Protein AF-A0A195B7C2-F1 (afdb_monomer_lite)

InterPro domains:
  IPR000241 Ribosomal RNA large subunit methyltransferase K/L-like, methyltransferase domain [PF01170] (145-193)
  IPR029063 S-adenosyl-L-methionine-dependent methyltransferase superfamily [G3DSA:3.40.50.150] (144-257)
  IPR029063 S-adenosyl-L-methionine-dependent methyltransferase superfamily [SSF53335] (119-205)
  IPR059073 tRNA (guanine(10)-N(2))-methyltransferase TRMT11, N-terminal domain [PF25904] (1-135)

Organism: NCBI:txid520822

Radius of gyration: 24.4 Å; chains: 1; bounding box: 61×59×60 Å

Structure (mmCIF, N/CA/C/O backbone):
data_AF-A0A195B7C2-F1
#
_entry.id   AF-A0A195B7C2-F1
#
loop_
_atom_site.group_PDB
_atom_site.id
_atom_site.type_symbol
_atom_site.label_atom_id
_atom_site.label_alt_id
_atom_site.label_comp_id
_atom_site.label_asym_id
_atom_site.label_entity_id
_atom_site.label_seq_id
_atom_site.pdbx_PDB_ins_code
_atom_site.Cartn_x
_atom_site.Cartn_y
_atom_site.Cartn_z
_atom_site.occupancy
_atom_site.B_iso_or_equiv
_atom_site.auth_seq_id
_atom_site.auth_comp_id
_atom_site.auth_asym_id
_atom_site.auth_atom_id
_atom_site.pdbx_PDB_model_num
ATOM 1 N N . GLN A 1 1 ? -2.644 16.739 3.367 1.00 75.31 1 GLN A N 1
ATOM 2 C CA . GLN A 1 1 ? -2.846 15.836 4.524 1.00 75.31 1 GLN A CA 1
ATOM 3 C C . GLN A 1 1 ? -2.683 14.394 4.037 1.00 75.31 1 GLN A C 1
ATOM 5 O O . GLN A 1 1 ? -2.873 14.177 2.844 1.00 75.31 1 GLN A O 1
ATOM 10 N N . PRO A 1 2 ? -2.254 13.433 4.876 1.00 87.75 2 PRO A N 1
ATOM 11 C CA . PRO A 1 2 ? -1.901 12.082 4.420 1.00 87.75 2 PRO A CA 1
ATOM 12 C C . PRO A 1 2 ? -3.107 11.146 4.217 1.00 87.75 2 PRO A C 1
ATOM 14 O O . PRO A 1 2 ? -2.926 10.044 3.706 1.00 87.75 2 PRO A O 1
ATOM 17 N N . TYR A 1 3 ? -4.313 11.581 4.590 1.00 91.75 3 TYR A N 1
ATOM 18 C CA . TYR A 1 3 ? -5.553 10.809 4.499 1.00 91.75 3 TYR A CA 1
ATOM 19 C C . TYR A 1 3 ? -6.541 11.482 3.550 1.00 91.75 3 TYR A C 1
ATOM 21 O O . TYR A 1 3 ? -6.558 12.707 3.438 1.00 91.75 3 TYR A O 1
ATOM 29 N N . TRP A 1 4 ? -7.350 10.662 2.884 1.00 93.38 4 TRP A N 1
ATOM 30 C CA . TRP A 1 4 ? -8.409 11.083 1.975 1.00 93.38 4 TRP A CA 1
ATOM 31 C C . TRP A 1 4 ? -9.648 10.261 2.304 1.00 93.38 4 TRP A C 1
ATOM 33 O O . TRP A 1 4 ? -9.575 9.032 2.312 1.00 93.38 4 TRP A O 1
ATOM 43 N N . ILE A 1 5 ? -10.755 10.938 2.598 1.00 94.06 5 ILE A N 1
ATOM 44 C CA . ILE A 1 5 ? -12.053 10.299 2.813 1.00 94.06 5 ILE A CA 1
ATOM 45 C C . ILE A 1 5 ? -12.793 10.342 1.487 1.00 94.06 5 ILE A C 1
ATOM 47 O O . ILE A 1 5 ? -12.843 11.385 0.835 1.00 94.06 5 ILE A O 1
ATOM 51 N N . VAL A 1 6 ? -13.315 9.193 1.077 1.00 93.75 6 VAL A N 1
ATOM 52 C CA . VAL A 1 6 ? -14.044 9.030 -0.175 1.00 93.75 6 VAL A CA 1
ATOM 53 C C . VAL A 1 6 ? -15.277 8.182 0.085 1.00 93.75 6 VAL A C 1
ATOM 55 O O . VAL A 1 6 ? -15.202 7.201 0.824 1.00 93.75 6 VAL A O 1
ATOM 58 N N . ASP A 1 7 ? -16.382 8.544 -0.553 1.00 93.56 7 ASP A N 1
ATOM 59 C CA . ASP A 1 7 ? -17.597 7.740 -0.565 1.00 93.56 7 ASP A CA 1
ATOM 60 C C . ASP A 1 7 ? -17.598 6.878 -1.827 1.00 93.56 7 ASP A C 1
ATOM 62 O O . ASP A 1 7 ? -17.541 7.383 -2.951 1.00 93.56 7 ASP A O 1
ATOM 66 N N . LEU A 1 8 ? -17.624 5.560 -1.640 1.00 91.12 8 LEU A N 1
ATOM 67 C CA . LEU A 1 8 ? -17.647 4.578 -2.719 1.00 91.12 8 LEU A CA 1
ATOM 68 C C . LEU A 1 8 ? -18.819 3.625 -2.502 1.00 91.12 8 LEU A C 1
ATOM 70 O O . LEU A 1 8 ? -19.140 3.267 -1.373 1.00 91.12 8 LEU A O 1
ATOM 74 N N . SER A 1 9 ? -19.454 3.215 -3.597 1.00 89.56 9 SER A N 1
ATOM 75 C CA . SER A 1 9 ? -20.643 2.361 -3.566 1.00 89.56 9 SER A CA 1
ATOM 76 C C . SER A 1 9 ? -20.342 0.875 -3.349 1.00 89.56 9 SER A C 1
ATOM 78 O O . SER A 1 9 ? -21.254 0.133 -2.998 1.00 89.56 9 SER A O 1
ATOM 80 N N . ASP A 1 10 ? -19.101 0.433 -3.584 1.00 90.19 10 ASP A N 1
ATOM 81 C CA . ASP A 1 10 ? -18.704 -0.978 -3.525 1.00 90.19 10 ASP A CA 1
ATOM 82 C C . ASP A 1 10 ? -17.241 -1.146 -3.066 1.00 90.19 10 ASP A C 1
ATOM 84 O O . ASP A 1 10 ? -16.335 -0.444 -3.529 1.00 90.19 10 ASP A O 1
ATOM 88 N N . GLU A 1 11 ? -17.005 -2.134 -2.201 1.00 91.56 11 GLU A N 1
ATOM 89 C CA . GLU A 1 11 ? -15.683 -2.574 -1.747 1.00 91.56 11 GLU A CA 1
ATOM 90 C C . GLU A 1 11 ? -14.820 -3.083 -2.919 1.00 91.56 11 GLU A C 1
ATOM 92 O O . GLU A 1 11 ? -13.607 -2.857 -2.950 1.00 91.56 11 GLU A O 1
ATOM 97 N N . ASN A 1 12 ? -15.421 -3.683 -3.956 1.00 93.75 12 ASN A N 1
ATOM 98 C CA . ASN A 1 12 ? -14.666 -4.150 -5.127 1.00 93.75 12 ASN A CA 1
ATOM 99 C C . ASN A 1 12 ? -13.946 -3.011 -5.864 1.00 93.75 12 ASN A C 1
ATOM 101 O O . ASN A 1 12 ? -12.840 -3.208 -6.375 1.00 93.75 12 ASN A O 1
ATOM 105 N N . LEU A 1 13 ? -14.533 -1.809 -5.904 1.00 94.38 13 LEU A N 1
ATOM 106 C CA . LEU A 1 13 ? -13.890 -0.637 -6.506 1.00 94.38 13 LEU A CA 1
ATOM 107 C C . LEU A 1 13 ? -12.627 -0.244 -5.734 1.00 94.38 13 LEU A C 1
ATOM 109 O O . LEU A 1 13 ? -11.621 0.123 -6.344 1.00 94.38 13 LEU A O 1
ATOM 113 N N . ILE A 1 14 ? -12.644 -0.388 -4.406 1.00 94.00 14 ILE A N 1
ATOM 114 C CA . ILE A 1 14 ? -11.475 -0.144 -3.554 1.00 94.00 14 ILE A CA 1
ATOM 115 C C . ILE A 1 14 ? -10.352 -1.105 -3.934 1.00 94.00 14 ILE A C 1
ATOM 117 O O . ILE A 1 14 ? -9.224 -0.664 -4.157 1.00 94.00 14 ILE A O 1
ATOM 121 N N . HIS A 1 15 ? -10.649 -2.399 -4.082 1.00 93.81 15 HIS A N 1
ATOM 122 C CA . HIS A 1 15 ? -9.657 -3.382 -4.521 1.00 93.81 15 HIS A CA 1
ATOM 123 C C . HIS A 1 15 ? -9.102 -3.069 -5.915 1.00 93.81 15 HIS A C 1
ATOM 125 O O . HIS A 1 15 ? -7.891 -3.163 -6.126 1.00 93.81 15 HIS A O 1
ATOM 131 N N . GLN A 1 16 ? -9.948 -2.638 -6.854 1.00 92.56 16 GLN A N 1
ATOM 132 C CA . GLN A 1 16 ? -9.508 -2.242 -8.194 1.00 92.56 16 GLN A CA 1
ATOM 133 C C . GLN A 1 16 ? -8.562 -1.035 -8.150 1.00 92.56 16 GLN A C 1
ATOM 135 O O . GLN A 1 16 ? -7.490 -1.078 -8.757 1.00 92.56 16 GLN A O 1
ATOM 140 N N . ILE A 1 17 ? -8.897 0.009 -7.388 1.00 92.88 17 ILE A N 1
ATOM 141 C CA . ILE A 1 17 ? -8.039 1.191 -7.210 1.00 92.88 17 ILE A CA 1
ATOM 142 C C . ILE A 1 17 ? -6.723 0.796 -6.529 1.00 92.88 17 ILE A C 1
ATOM 144 O O . ILE A 1 17 ? -5.635 1.099 -7.031 1.00 92.88 17 ILE A O 1
ATOM 148 N N . ALA A 1 18 ? -6.805 0.079 -5.407 1.00 93.69 18 ALA A N 1
ATOM 149 C CA . ALA A 1 18 ? -5.653 -0.326 -4.611 1.00 93.69 18 ALA A CA 1
ATOM 150 C C . ALA A 1 18 ? -4.696 -1.243 -5.388 1.00 93.69 18 ALA A C 1
ATOM 152 O O . ALA A 1 18 ? -3.482 -1.125 -5.228 1.00 93.69 18 ALA A O 1
ATOM 153 N N . SER A 1 19 ? -5.212 -2.069 -6.310 1.00 91.62 19 SER A N 1
ATOM 154 C CA . SER A 1 19 ? -4.408 -2.933 -7.190 1.00 91.62 19 SER A CA 1
ATOM 155 C C . SER A 1 19 ? -3.451 -2.171 -8.113 1.00 91.62 19 SER A C 1
ATOM 157 O O . S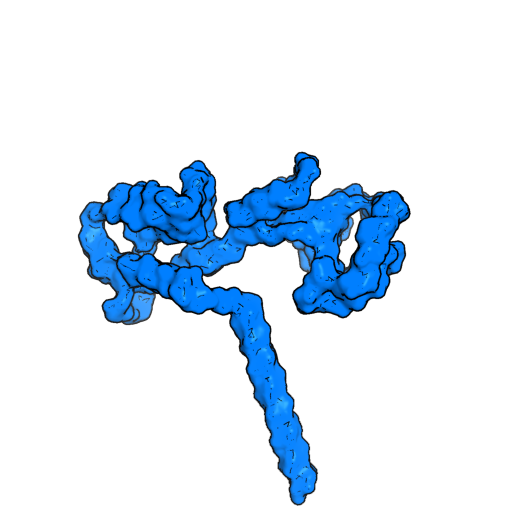ER A 1 19 ? -2.505 -2.758 -8.637 1.00 91.62 19 SER A O 1
ATOM 159 N N . ARG A 1 20 ? -3.664 -0.862 -8.304 1.00 91.75 20 ARG A N 1
ATOM 160 C CA . ARG A 1 20 ? -2.813 -0.002 -9.139 1.00 91.75 20 ARG A CA 1
ATOM 161 C C . ARG A 1 20 ? -2.194 1.170 -8.394 1.00 91.75 20 ARG A C 1
ATOM 163 O O . ARG A 1 20 ? -1.210 1.730 -8.871 1.00 91.75 20 ARG A O 1
ATOM 170 N N . ALA A 1 21 ? -2.729 1.566 -7.246 1.00 93.56 21 ALA A N 1
ATOM 171 C CA . ALA A 1 21 ? -2.291 2.766 -6.548 1.00 93.56 21 ALA A CA 1
ATOM 172 C C . ALA A 1 21 ? -0.918 2.576 -5.873 1.00 93.56 21 ALA A C 1
ATOM 174 O O . ALA A 1 21 ? -0.795 1.976 -4.810 1.00 93.56 21 ALA A O 1
ATOM 175 N N . VAL A 1 22 ? 0.133 3.125 -6.488 1.00 93.31 22 VAL A N 1
ATOM 176 C CA . VAL A 1 22 ? 1.536 2.976 -6.042 1.00 93.31 22 VAL A CA 1
ATOM 177 C C . VAL A 1 22 ? 1.873 3.879 -4.848 1.00 93.31 22 VAL A C 1
ATOM 179 O O . VAL A 1 22 ? 2.712 3.537 -4.016 1.00 93.31 22 VAL A O 1
ATOM 182 N N . SER A 1 23 ? 1.231 5.044 -4.746 1.00 91.75 23 SER A N 1
ATOM 183 C CA . SER A 1 23 ? 1.423 5.990 -3.638 1.00 91.75 23 SER A CA 1
ATOM 184 C C . SER A 1 23 ? 0.574 5.657 -2.408 1.00 91.75 23 SER A C 1
ATOM 186 O O . SER A 1 23 ? 0.932 6.062 -1.299 1.00 91.75 23 SER A O 1
ATOM 188 N N . LEU A 1 24 ? -0.512 4.904 -2.599 1.00 93.50 24 LEU A N 1
ATOM 189 C CA . LEU A 1 24 ? -1.432 4.479 -1.551 1.00 93.50 24 LEU A CA 1
ATOM 190 C C . LEU A 1 24 ? -0.745 3.490 -0.602 1.00 93.50 24 LEU A C 1
ATOM 192 O O . LEU A 1 24 ? -0.051 2.571 -1.037 1.00 93.50 24 LEU A O 1
ATOM 196 N N . ARG A 1 25 ? -0.942 3.679 0.706 1.00 92.31 25 ARG A N 1
ATOM 197 C CA . ARG A 1 25 ? -0.454 2.738 1.723 1.00 92.31 25 ARG A CA 1
ATOM 198 C C . ARG A 1 25 ? -1.469 1.616 1.939 1.00 92.31 25 ARG A C 1
ATOM 200 O O . ARG A 1 25 ? -1.121 0.457 1.762 1.00 92.31 25 ARG A O 1
ATOM 207 N N . PHE A 1 26 ? -2.701 1.978 2.281 1.00 94.69 26 PHE A N 1
ATOM 208 C CA . PHE A 1 26 ? -3.825 1.066 2.473 1.00 94.69 26 PHE A CA 1
ATOM 209 C C . PHE A 1 26 ? -5.151 1.835 2.434 1.00 94.69 26 PHE A C 1
ATOM 211 O O . PHE A 1 26 ? -5.155 3.064 2.529 1.00 94.69 26 PHE A O 1
ATOM 218 N N . CYS A 1 27 ? -6.255 1.101 2.340 1.00 95.88 27 CYS A N 1
ATOM 219 C CA . CYS A 1 27 ? -7.625 1.592 2.442 1.00 95.88 27 CYS A CA 1
ATOM 220 C C . CYS A 1 27 ? -8.310 1.009 3.678 1.00 95.88 27 CYS A C 1
ATOM 222 O O . CYS A 1 27 ? -8.150 -0.178 3.980 1.00 95.88 27 CYS A O 1
ATOM 224 N N . LEU A 1 28 ? -9.099 1.843 4.354 1.00 95.81 28 LEU A N 1
ATOM 225 C CA . LEU A 1 28 ? -9.970 1.432 5.447 1.00 95.81 28 LEU A CA 1
ATOM 226 C C . LEU A 1 28 ? -11.428 1.681 5.066 1.00 95.81 28 LEU A C 1
ATOM 228 O O . LEU A 1 28 ? -11.744 2.724 4.498 1.00 95.81 28 LEU A O 1
ATOM 232 N N . GLU A 1 29 ? -12.303 0.765 5.452 1.00 95.00 29 GLU A N 1
ATOM 233 C CA . GLU A 1 29 ? -13.713 1.061 5.653 1.00 95.00 29 GLU A CA 1
ATOM 234 C C . GLU A 1 29 ? -13.821 1.870 6.947 1.00 95.00 29 GLU A C 1
ATOM 236 O O . GLU A 1 29 ? -13.506 1.375 8.034 1.00 95.00 29 GLU A O 1
ATOM 241 N N . LEU A 1 30 ? -14.192 3.141 6.819 1.00 95.56 30 LEU A N 1
ATOM 242 C CA . LEU A 1 30 ? -14.229 4.079 7.933 1.00 95.56 30 LEU A CA 1
ATOM 243 C C . LEU A 1 30 ? -15.461 3.817 8.807 1.00 95.56 30 LEU A C 1
ATOM 245 O O . LEU A 1 30 ? -16.591 3.941 8.346 1.00 95.56 30 LEU A O 1
ATOM 249 N N . TRP A 1 31 ? -15.244 3.481 10.077 1.00 95.19 31 TRP A N 1
ATOM 250 C CA . TRP A 1 31 ? -16.323 3.264 11.050 1.00 95.19 31 TRP A CA 1
ATOM 251 C C . TRP A 1 31 ? -16.557 4.491 11.929 1.00 95.19 31 TRP A C 1
ATOM 253 O O . TRP A 1 31 ? -17.677 4.741 12.370 1.00 95.19 31 TRP A O 1
ATOM 263 N N . GLY A 1 32 ? -15.499 5.261 12.187 1.00 95.94 32 GLY A N 1
ATOM 264 C CA . GLY A 1 32 ? -15.576 6.479 12.980 1.00 95.94 32 GLY A CA 1
ATOM 265 C C . GLY A 1 32 ? -14.414 7.425 12.709 1.00 95.94 32 GLY A C 1
ATOM 266 O O . GLY A 1 32 ? -13.280 6.998 12.476 1.00 95.94 32 GLY A O 1
ATOM 267 N N . GLN A 1 33 ? -14.714 8.719 12.778 1.00 96.75 33 GLN A N 1
ATOM 268 C CA . GLN A 1 33 ? -13.757 9.817 12.738 1.00 96.75 33 GLN A CA 1
ATOM 269 C C . GLN A 1 33 ? -14.181 10.862 13.768 1.00 96.75 33 GLN A C 1
ATOM 271 O O . GLN A 1 33 ? -15.367 11.177 13.873 1.00 96.75 33 GLN A O 1
ATOM 276 N N . ALA A 1 34 ? -13.226 11.426 14.503 1.00 97.56 34 ALA A N 1
ATOM 277 C CA . ALA A 1 34 ? -13.498 12.550 15.391 1.00 97.56 34 ALA A CA 1
ATOM 278 C C . ALA A 1 34 ? -12.255 13.411 15.633 1.00 97.56 34 ALA A C 1
ATOM 280 O O . ALA A 1 34 ? -11.129 12.988 15.374 1.00 97.56 34 ALA A O 1
ATOM 281 N N . LYS A 1 35 ? -12.461 14.616 16.178 1.00 96.25 35 LYS A N 1
ATOM 282 C CA . LYS A 1 35 ? -11.373 15.499 16.638 1.00 96.25 35 LYS A CA 1
ATOM 283 C C . LYS A 1 35 ? -11.011 15.273 18.102 1.00 96.25 35 LYS A C 1
ATOM 285 O O . LYS A 1 35 ? -9.913 15.621 18.517 1.00 96.25 35 LYS A O 1
ATOM 290 N N . LYS A 1 36 ? -11.919 14.683 18.883 1.00 96.56 36 LYS A N 1
ATOM 291 C CA . LYS A 1 36 ? -11.682 14.289 20.274 1.00 96.56 36 LYS A CA 1
ATOM 292 C C . LYS A 1 36 ? -11.795 12.782 20.429 1.00 96.56 36 LYS A C 1
ATOM 294 O O . LYS A 1 36 ? -12.632 12.147 19.788 1.00 96.56 36 LYS A O 1
ATOM 299 N N . ASN A 1 37 ? -10.994 12.222 21.331 1.00 95.38 37 ASN A N 1
ATOM 300 C CA . ASN A 1 37 ? -10.996 10.787 21.589 1.00 95.38 37 ASN A CA 1
ATOM 301 C C . ASN A 1 37 ? -12.380 10.295 22.057 1.00 95.38 37 ASN A C 1
ATOM 303 O O . ASN A 1 37 ? -12.926 9.357 21.484 1.00 95.38 37 ASN A O 1
ATOM 307 N N . GLU A 1 38 ? -13.005 10.982 23.014 1.00 96.19 38 GLU A N 1
ATOM 308 C CA . GLU A 1 38 ? -14.331 10.613 23.535 1.00 96.19 38 GLU A CA 1
ATOM 309 C C . GLU A 1 38 ? -15.414 10.568 22.445 1.00 96.19 38 GLU A C 1
ATOM 311 O O . GLU A 1 38 ? -16.232 9.648 22.406 1.00 96.19 38 GLU A O 1
ATOM 316 N N . GLU A 1 39 ? -15.392 11.529 21.519 1.00 97.38 39 GLU A N 1
ATOM 317 C CA . GLU A 1 39 ? -16.312 11.587 20.379 1.00 97.38 39 GLU A CA 1
ATOM 318 C C . GLU A 1 39 ? -16.121 10.385 19.442 1.00 97.38 39 GLU A C 1
ATOM 320 O O . GLU A 1 39 ? -17.106 9.782 19.005 1.00 97.38 39 GLU A O 1
ATOM 325 N N . LEU A 1 40 ? -14.870 9.966 19.195 1.00 97.62 40 LEU A N 1
ATOM 326 C CA . LEU A 1 40 ? -14.596 8.747 18.430 1.00 97.62 40 LEU A CA 1
ATOM 327 C C . LEU A 1 40 ? -15.203 7.531 19.138 1.00 97.62 40 LEU A C 1
ATOM 329 O O . LEU A 1 40 ? -15.931 6.757 18.524 1.00 97.62 40 LEU A O 1
ATOM 333 N N . HIS A 1 41 ? -14.951 7.372 20.436 1.00 97.06 41 HIS A N 1
ATOM 334 C CA . HIS A 1 41 ? -15.481 6.243 21.198 1.00 97.06 41 HIS A CA 1
ATOM 335 C C . HIS A 1 41 ? -17.019 6.202 21.194 1.00 97.06 41 HIS A C 1
ATOM 337 O O . HIS A 1 41 ? -17.612 5.133 21.046 1.00 97.06 41 HIS A O 1
ATOM 343 N N . ASN A 1 42 ? -17.679 7.355 21.305 1.00 96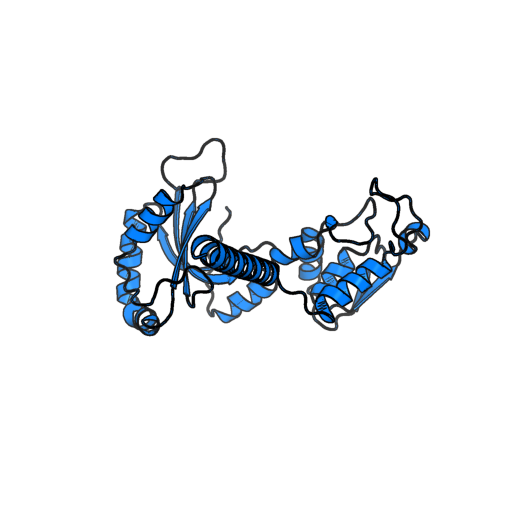.44 42 ASN A N 1
ATOM 344 C CA . ASN A 1 42 ? -19.139 7.445 21.250 1.00 96.44 42 ASN A CA 1
ATOM 345 C C . ASN A 1 42 ? -19.691 7.098 19.859 1.00 96.44 42 ASN A C 1
ATOM 347 O O . ASN A 1 42 ? -20.648 6.329 19.759 1.00 96.44 42 ASN A O 1
ATOM 351 N N . SER A 1 43 ? -19.064 7.598 18.788 1.00 96.25 43 SER A N 1
ATOM 352 C CA . SER A 1 43 ? -19.457 7.252 17.413 1.00 96.25 43 SER A CA 1
ATOM 353 C C . SER A 1 43 ? -19.285 5.760 17.117 1.00 96.25 43 SER A C 1
ATOM 355 O O . SER A 1 43 ? -20.176 5.151 16.529 1.00 96.25 43 SER A O 1
ATOM 357 N N . LEU A 1 44 ? -18.210 5.135 17.606 1.00 95.19 44 LEU A N 1
ATOM 358 C CA . LEU A 1 44 ? -17.977 3.699 17.444 1.00 95.19 44 LEU A CA 1
ATOM 359 C C . LEU A 1 44 ? -18.981 2.838 18.213 1.00 95.19 44 LEU A C 1
ATOM 361 O O . LEU A 1 44 ? -19.414 1.815 17.689 1.00 95.19 44 LEU A O 1
ATOM 365 N N . LYS A 1 45 ? -19.398 3.250 19.417 1.00 94.19 45 LYS A N 1
ATOM 366 C CA . LYS A 1 45 ? -20.491 2.583 20.149 1.00 94.19 45 LYS A CA 1
ATOM 367 C C . LYS A 1 45 ? -21.810 2.653 19.377 1.00 94.19 45 LYS A C 1
ATOM 369 O O . LYS A 1 45 ? -22.526 1.663 19.286 1.00 94.19 45 LYS A O 1
ATOM 374 N N . ALA A 1 46 ? -22.132 3.808 18.796 1.00 93.56 46 ALA A N 1
ATOM 375 C CA . ALA A 1 46 ? -23.333 3.948 17.974 1.00 93.56 46 ALA A CA 1
ATOM 376 C C . ALA A 1 46 ? -23.246 3.091 16.696 1.00 93.56 46 ALA A C 1
ATOM 378 O O . ALA A 1 46 ? -24.209 2.412 16.332 1.00 93.56 46 ALA A O 1
ATOM 379 N N . TYR A 1 47 ? -22.078 3.073 16.046 1.00 92.56 47 TYR A N 1
ATOM 380 C CA . TYR A 1 47 ? -21.817 2.248 14.869 1.00 92.56 47 TYR A CA 1
ATOM 381 C C . TYR A 1 47 ? -21.936 0.751 15.180 1.00 92.56 47 TYR A C 1
ATOM 383 O O . TYR A 1 47 ? -22.550 0.022 14.400 1.00 92.56 47 TYR A O 1
ATOM 391 N N . SER A 1 48 ? -21.394 0.286 16.311 1.00 88.75 48 SER A N 1
ATOM 392 C CA . SER A 1 48 ? -21.424 -1.132 16.680 1.00 88.75 48 SER A CA 1
ATOM 393 C C . SER A 1 48 ? -22.836 -1.635 16.972 1.00 88.75 48 SER A C 1
ATOM 395 O O . SER A 1 48 ? -23.164 -2.752 16.584 1.00 88.75 48 SER A O 1
ATOM 397 N N . ILE A 1 49 ? -23.692 -0.805 17.578 1.00 89.12 49 ILE A N 1
ATOM 398 C CA . ILE A 1 49 ? -25.112 -1.122 17.792 1.00 89.12 49 ILE A CA 1
ATOM 399 C C . ILE A 1 49 ? -25.847 -1.215 16.451 1.00 89.12 49 ILE A C 1
ATOM 401 O O . ILE A 1 49 ? -26.595 -2.161 16.219 1.00 89.12 49 ILE A O 1
ATOM 405 N N . LYS A 1 50 ? -25.620 -0.252 15.549 1.00 90.88 50 LYS A N 1
ATOM 406 C CA . LYS A 1 50 ? -26.285 -0.211 14.238 1.00 90.88 50 LYS A CA 1
ATOM 407 C C . LYS A 1 50 ? -25.874 -1.372 13.324 1.00 90.88 50 LYS A C 1
ATOM 409 O O . LYS A 1 50 ? -26.696 -1.844 12.548 1.00 90.88 50 LYS A O 1
ATOM 414 N N . ASN A 1 51 ? -24.622 -1.821 13.408 1.00 86.50 51 ASN A N 1
ATOM 415 C CA . ASN A 1 51 ? -24.040 -2.841 12.526 1.00 86.50 51 ASN A CA 1
ATOM 416 C C . ASN A 1 51 ? -23.750 -4.158 13.263 1.00 86.50 51 ASN A C 1
ATOM 418 O O . ASN A 1 51 ? -22.836 -4.899 12.891 1.00 86.50 51 ASN A O 1
ATOM 422 N N . LEU A 1 52 ? -24.511 -4.439 14.325 1.00 80.88 52 LEU A N 1
ATOM 423 C CA . LEU A 1 52 ? -24.266 -5.569 15.215 1.00 80.88 52 LEU A CA 1
ATOM 424 C C . LEU A 1 52 ? -24.278 -6.906 14.466 1.00 80.88 52 LEU A C 1
ATOM 426 O O . LEU A 1 52 ? -23.435 -7.751 14.735 1.00 80.88 52 LEU A O 1
ATOM 430 N N . GLU A 1 53 ? -25.194 -7.088 13.513 1.00 73.19 53 GLU A N 1
ATOM 431 C CA . GLU A 1 53 ? -25.304 -8.322 12.727 1.00 73.19 53 GLU A CA 1
ATOM 432 C C . GLU A 1 53 ? -24.040 -8.580 11.901 1.00 73.19 53 GLU A C 1
ATOM 434 O O . GLU A 1 53 ? -23.455 -9.655 12.002 1.00 73.19 53 GLU A O 1
ATOM 439 N N . THR A 1 54 ? -23.556 -7.579 11.163 1.00 75.81 54 THR A N 1
ATOM 440 C CA . THR A 1 54 ? -22.328 -7.676 10.359 1.00 75.81 54 THR A CA 1
ATOM 441 C C . THR A 1 54 ? -21.109 -7.982 11.226 1.00 75.81 54 THR A C 1
ATOM 443 O O . THR A 1 54 ? -20.315 -8.858 10.890 1.00 75.81 54 THR A O 1
ATOM 446 N N . LEU A 1 55 ? -20.989 -7.317 12.379 1.00 75.31 55 LEU A N 1
ATOM 447 C CA . LEU A 1 55 ? -19.914 -7.568 13.345 1.00 75.31 55 LEU A CA 1
ATOM 448 C C . LEU A 1 55 ? -20.055 -8.943 14.026 1.00 75.31 55 LEU A C 1
ATOM 450 O O . LEU A 1 55 ? -19.056 -9.576 14.363 1.00 75.31 55 LEU A O 1
ATOM 454 N N . ALA A 1 56 ? -21.282 -9.442 14.195 1.00 63.75 56 ALA A N 1
ATOM 455 C CA . ALA A 1 56 ? -21.568 -10.744 14.788 1.00 63.75 56 ALA A CA 1
ATOM 456 C C . ALA A 1 56 ? -21.288 -11.922 13.837 1.00 63.75 56 ALA A C 1
ATOM 458 O O . ALA A 1 56 ? -20.965 -13.014 14.310 1.00 63.75 56 ALA A O 1
ATOM 459 N N . VAL A 1 57 ? -21.343 -11.733 12.511 1.00 57.91 57 VAL A N 1
ATOM 460 C CA . VAL A 1 57 ? -20.895 -12.757 11.539 1.00 57.91 57 VAL A CA 1
ATOM 461 C C . VAL A 1 57 ? -19.411 -13.099 11.744 1.00 57.91 57 VAL A C 1
ATOM 463 O O . VAL A 1 57 ? -18.969 -14.223 11.491 1.00 57.91 57 VAL A O 1
ATOM 466 N N . ASP A 1 58 ? -18.645 -12.162 12.297 1.00 66.75 58 ASP A N 1
ATOM 467 C CA . ASP A 1 58 ? -17.206 -12.279 12.493 1.00 66.75 58 ASP A CA 1
ATOM 468 C C . ASP A 1 58 ? -16.799 -12.945 13.824 1.00 66.75 58 ASP A C 1
ATOM 470 O O . ASP A 1 58 ? -15.609 -13.082 14.100 1.00 66.75 58 ASP A O 1
ATOM 474 N N . LYS A 1 59 ? -17.747 -13.467 14.620 1.00 71.06 59 LYS A N 1
ATOM 475 C CA . LYS A 1 59 ? -17.481 -14.091 15.940 1.00 71.06 59 LYS A CA 1
ATOM 476 C C . LYS A 1 59 ? -16.455 -15.231 15.929 1.00 71.06 59 LYS A C 1
ATOM 478 O O . LYS A 1 59 ? -15.801 -15.474 16.935 1.00 71.06 59 LYS A O 1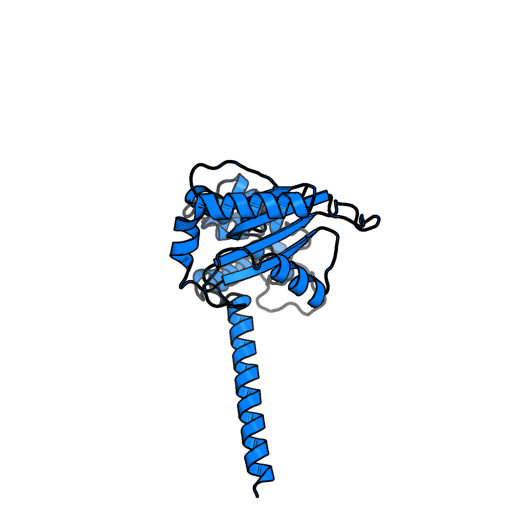
ATOM 483 N N . LYS A 1 60 ? -16.300 -15.949 14.810 1.00 80.81 60 LYS A N 1
ATOM 484 C CA . LYS A 1 60 ? -15.292 -17.023 14.662 1.00 80.81 60 LYS A CA 1
ATOM 485 C C . LYS A 1 60 ? -13.996 -16.562 13.994 1.00 80.81 60 LYS A C 1
ATOM 487 O O . LYS A 1 60 ? -13.024 -17.317 13.986 1.00 80.81 60 LYS A O 1
ATOM 492 N N . LYS A 1 61 ? -13.979 -15.368 13.401 1.00 89.56 61 LYS A N 1
ATOM 493 C CA . LYS A 1 61 ? -12.835 -14.863 12.643 1.00 89.56 61 LYS A CA 1
ATOM 494 C C . LYS A 1 61 ? -11.786 -14.310 13.586 1.00 89.56 61 LYS A C 1
ATOM 496 O O . LYS A 1 61 ? -12.080 -13.585 14.530 1.00 89.56 61 LYS A O 1
ATOM 501 N N . SER A 1 62 ? -10.536 -14.648 13.317 1.00 92.94 62 SER A N 1
ATOM 502 C CA . SER A 1 62 ? -9.424 -14.097 14.066 1.00 92.94 62 SER A CA 1
ATOM 503 C C . SER A 1 62 ? -9.211 -12.626 13.725 1.00 92.94 62 SER A C 1
ATOM 505 O O . SER A 1 62 ? -9.307 -12.236 12.559 1.00 92.94 62 SER A O 1
ATOM 507 N N . PHE A 1 63 ? -8.882 -11.803 14.718 1.00 93.19 63 PHE A N 1
ATOM 508 C CA . PHE A 1 63 ? -8.689 -10.373 14.492 1.00 93.19 63 PHE A CA 1
ATOM 509 C C . PHE A 1 63 ? -7.426 -9.818 15.145 1.00 93.19 63 PHE A C 1
ATOM 511 O O . PHE A 1 63 ? -6.816 -10.425 16.029 1.00 93.19 63 PHE A O 1
ATOM 518 N N . LYS A 1 64 ? -7.023 -8.630 14.696 1.00 94.38 64 LYS A N 1
ATOM 519 C CA . LYS A 1 64 ? -6.085 -7.762 15.414 1.00 94.38 64 LYS A CA 1
ATOM 520 C C . LYS A 1 64 ? -6.505 -6.306 15.263 1.00 94.38 64 LYS A C 1
ATOM 522 O O . LYS A 1 64 ? -7.085 -5.936 14.244 1.00 94.38 64 LYS A O 1
ATOM 527 N N . ILE A 1 65 ? -6.113 -5.483 16.227 1.00 95.50 65 ILE A N 1
ATOM 528 C CA . ILE A 1 65 ? -6.192 -4.025 16.129 1.00 95.50 65 ILE A CA 1
ATOM 529 C C . ILE A 1 65 ? -4.770 -3.493 15.956 1.00 95.50 65 ILE A C 1
ATOM 531 O O . ILE A 1 65 ? -3.866 -3.838 16.718 1.00 95.50 65 ILE A O 1
ATOM 535 N N . VAL A 1 66 ? -4.555 -2.689 14.919 1.00 95.62 66 VAL A N 1
ATOM 536 C CA . VAL A 1 66 ? -3.286 -2.011 14.652 1.00 95.62 66 VAL A CA 1
ATOM 537 C C . VAL A 1 66 ? -3.423 -0.553 15.061 1.00 95.62 66 VAL A C 1
ATOM 539 O O . VAL A 1 66 ? -4.375 0.110 14.670 1.00 95.62 66 VAL A O 1
ATOM 542 N N . VAL A 1 67 ? -2.453 -0.061 15.831 1.00 96.50 67 VAL A N 1
ATOM 543 C CA . VAL A 1 67 ? -2.346 1.356 16.190 1.00 96.50 67 VAL A CA 1
ATOM 544 C C . VAL A 1 67 ? -1.302 2.008 15.295 1.00 96.50 67 VAL A C 1
ATOM 546 O O . VAL A 1 67 ? -0.107 1.693 15.384 1.00 96.50 67 VAL A O 1
ATOM 549 N N . GLU A 1 68 ? -1.768 2.909 14.442 1.00 94.69 68 GLU A N 1
ATOM 550 C CA . GLU A 1 68 ? -0.972 3.729 13.541 1.00 94.69 68 GLU A CA 1
ATOM 551 C C . GLU A 1 68 ? -0.952 5.181 14.016 1.00 94.69 68 GLU A C 1
ATOM 553 O O . GLU A 1 68 ? -1.907 5.706 14.586 1.00 94.69 68 GLU A O 1
ATOM 558 N N . THR A 1 69 ? 0.164 5.846 13.759 1.00 93.06 69 THR A N 1
ATOM 559 C CA . THR A 1 69 ? 0.359 7.248 14.107 1.00 93.06 69 THR A CA 1
ATOM 560 C C . THR A 1 69 ? 1.015 7.980 12.964 1.00 93.06 69 THR A C 1
ATOM 562 O O . THR A 1 69 ? 1.836 7.426 12.230 1.00 93.06 69 THR A O 1
ATOM 565 N N . PHE A 1 70 ? 0.697 9.262 12.851 1.00 91.06 70 PHE A N 1
ATOM 566 C CA . PHE A 1 70 ? 1.401 10.165 11.958 1.00 91.06 70 PHE A CA 1
ATOM 567 C C . PHE A 1 70 ? 2.034 11.290 12.769 1.00 91.06 70 PHE A C 1
ATOM 569 O O . PHE A 1 70 ? 1.363 11.892 13.602 1.00 91.06 70 PHE A O 1
ATOM 576 N N . CYS A 1 71 ? 3.322 11.549 12.532 1.00 89.38 71 CYS A N 1
ATOM 577 C CA . CYS A 1 71 ? 4.145 12.532 13.251 1.00 89.38 71 CYS A CA 1
ATOM 578 C C . CYS A 1 71 ? 4.388 12.275 14.750 1.00 89.38 71 CYS A C 1
ATOM 580 O O . CYS A 1 71 ? 5.000 13.115 15.393 1.00 89.38 71 CYS A O 1
ATOM 582 N N . LYS A 1 72 ? 4.018 11.113 15.304 1.00 89.19 72 LYS A N 1
ATOM 583 C CA . LYS A 1 72 ? 4.364 10.714 16.683 1.00 89.19 72 LYS A CA 1
ATOM 584 C C . LYS A 1 72 ? 4.757 9.241 16.740 1.00 89.19 72 LYS A C 1
ATOM 586 O O . LYS A 1 72 ? 4.282 8.443 15.931 1.00 89.19 72 LYS A O 1
ATOM 591 N N . HIS A 1 73 ? 5.604 8.866 17.694 1.00 88.88 73 HIS A N 1
ATOM 592 C CA . HIS A 1 73 ? 5.938 7.470 17.974 1.00 88.88 73 HIS A CA 1
ATOM 593 C C . HIS A 1 73 ? 5.320 7.032 19.299 1.00 88.88 73 HIS A C 1
ATOM 595 O O . HIS A 1 73 ? 5.423 7.748 20.288 1.00 88.88 73 HIS A O 1
ATOM 601 N N . PHE A 1 74 ? 4.727 5.837 19.312 1.00 92.44 74 PHE A N 1
ATOM 602 C CA . PHE A 1 74 ? 4.246 5.190 20.531 1.00 92.44 74 PHE A CA 1
ATOM 603 C C . PHE A 1 74 ? 5.091 3.982 20.894 1.00 92.44 74 PHE A C 1
ATOM 605 O O . PHE A 1 74 ? 5.423 3.152 20.038 1.00 92.44 74 PHE A O 1
ATOM 612 N N . SER A 1 75 ? 5.362 3.863 22.188 1.00 94.38 75 SER A N 1
ATOM 613 C CA . SER A 1 75 ? 5.860 2.650 22.814 1.00 94.38 75 SER A CA 1
ATOM 614 C C . SER A 1 75 ? 4.858 1.504 22.661 1.00 94.38 75 SER A C 1
ATOM 616 O O . SER A 1 75 ? 3.662 1.689 22.417 1.00 94.38 75 SER A O 1
ATOM 618 N N . GLN A 1 76 ? 5.342 0.276 22.833 1.00 92.69 76 GLN A N 1
ATOM 619 C CA . GLN A 1 76 ? 4.484 -0.902 22.751 1.00 92.69 76 GLN A CA 1
ATOM 620 C C . GLN A 1 76 ? 3.387 -0.894 23.828 1.00 92.69 76 GLN A C 1
ATOM 622 O O . GLN A 1 76 ? 2.267 -1.313 23.542 1.00 92.69 76 GLN A O 1
ATOM 627 N N . ARG A 1 77 ? 3.696 -0.383 25.029 1.00 95.38 77 ARG A N 1
ATOM 628 C CA . ARG A 1 77 ? 2.751 -0.255 26.147 1.00 95.38 77 ARG A CA 1
ATOM 629 C C . ARG A 1 77 ? 1.628 0.728 25.820 1.00 95.38 77 ARG A C 1
ATOM 631 O O . ARG A 1 77 ? 0.468 0.387 25.993 1.00 95.38 77 ARG A O 1
ATOM 638 N N . GLU A 1 78 ? 1.952 1.902 25.279 1.00 94.62 78 GLU A N 1
ATOM 639 C CA . GLU A 1 78 ? 0.936 2.883 24.867 1.00 94.62 78 GLU A CA 1
ATOM 640 C C . GLU A 1 78 ? 0.003 2.324 23.792 1.00 94.62 78 GLU A C 1
ATOM 642 O O . GLU A 1 78 ? -1.207 2.532 23.853 1.00 94.62 78 GLU A O 1
ATOM 647 N N . LYS A 1 79 ? 0.547 1.571 22.827 1.00 95.31 79 LYS A N 1
ATOM 648 C CA . LYS A 1 79 ? -0.273 0.899 21.811 1.00 95.31 79 LYS A CA 1
ATOM 649 C C . LYS A 1 79 ? -1.233 -0.111 22.433 1.00 95.31 79 LYS A C 1
ATOM 651 O O . LYS A 1 79 ? -2.378 -0.165 22.009 1.00 95.31 79 LYS A O 1
ATOM 656 N N . ILE A 1 80 ? -0.787 -0.887 23.422 1.00 94.94 80 ILE A N 1
ATOM 657 C CA . ILE A 1 80 ? -1.643 -1.856 24.124 1.00 94.94 80 ILE A CA 1
ATOM 658 C C . ILE A 1 80 ? -2.762 -1.132 24.875 1.00 94.94 80 ILE A C 1
ATOM 660 O O . ILE A 1 80 ? -3.921 -1.458 24.652 1.00 94.94 80 ILE A O 1
ATOM 664 N N . ASN A 1 81 ? -2.444 -0.088 25.645 1.00 95.62 81 ASN A N 1
ATOM 665 C CA . ASN A 1 81 ? -3.452 0.693 26.372 1.00 95.62 81 ASN A CA 1
ATOM 666 C C . ASN A 1 81 ? -4.524 1.272 25.428 1.00 95.62 81 ASN A C 1
ATOM 668 O O . ASN A 1 81 ? -5.711 1.263 25.742 1.00 95.62 81 ASN A O 1
ATOM 672 N N . LYS A 1 82 ? -4.112 1.754 24.247 1.00 95.44 82 LYS A N 1
ATOM 673 C CA . LYS A 1 82 ? -5.035 2.241 23.211 1.00 95.44 82 LYS A CA 1
ATOM 674 C C . LYS A 1 82 ? -5.880 1.118 22.613 1.00 95.44 82 LYS A C 1
ATOM 676 O O . LYS A 1 82 ? -7.024 1.353 22.280 1.00 95.44 82 LYS A O 1
ATOM 681 N N . ILE A 1 83 ? -5.352 -0.095 22.465 1.00 94.31 83 ILE A N 1
ATOM 682 C CA . ILE A 1 83 ? -6.141 -1.245 21.993 1.00 94.31 83 ILE A CA 1
ATOM 683 C C . ILE A 1 83 ? -7.179 -1.648 23.049 1.00 94.31 83 ILE A C 1
ATOM 685 O O . ILE A 1 83 ? -8.338 -1.877 22.712 1.00 94.31 83 ILE A O 1
ATOM 689 N N . GLU A 1 84 ? -6.781 -1.697 24.321 1.00 94.19 84 GLU A N 1
ATOM 690 C CA . GLU A 1 84 ? -7.650 -2.069 25.444 1.00 94.19 84 GLU A CA 1
ATOM 691 C C . GLU A 1 84 ? -8.811 -1.087 25.648 1.00 94.19 84 GLU A C 1
ATOM 693 O O . GLU A 1 84 ? -9.901 -1.500 26.058 1.00 94.19 84 GLU A O 1
ATOM 698 N N . SER A 1 85 ? -8.632 0.191 25.288 1.00 95.44 85 SER A N 1
ATOM 699 C CA . SER A 1 85 ? -9.716 1.176 25.342 1.00 95.44 85 SER A CA 1
ATOM 700 C C . SER A 1 85 ? -10.880 0.841 24.401 1.00 95.44 85 SER A C 1
ATOM 702 O O . SER A 1 85 ? -11.986 1.318 24.639 1.00 95.44 85 SER A O 1
ATOM 704 N N . PHE A 1 86 ? -10.679 -0.007 23.382 1.00 93.81 86 PHE A N 1
ATOM 705 C CA . PHE A 1 86 ? -11.716 -0.481 22.452 1.00 93.81 86 PHE A CA 1
ATOM 706 C C . PHE A 1 86 ? -12.383 -1.803 22.872 1.00 93.81 86 PHE A C 1
ATOM 708 O O . PHE A 1 86 ? -13.139 -2.378 22.092 1.00 93.81 86 PHE A O 1
ATOM 715 N N . SER A 1 87 ? -12.156 -2.281 24.099 1.00 90.94 87 SER A N 1
ATOM 716 C CA . SER A 1 87 ? -12.732 -3.532 24.636 1.00 90.94 87 SER A CA 1
ATOM 717 C C . SER A 1 87 ? -14.267 -3.605 24.633 1.00 90.94 87 SER A C 1
ATOM 719 O O . SER A 1 87 ? -14.821 -4.695 24.724 1.00 90.94 87 SER A O 1
ATOM 721 N N . TYR A 1 88 ? -14.963 -2.472 24.496 1.00 90.38 88 TYR A N 1
ATOM 722 C CA . TYR A 1 88 ? -16.425 -2.418 24.370 1.00 90.38 88 TYR A CA 1
ATOM 723 C C . TYR A 1 88 ? -16.942 -2.809 22.975 1.00 90.38 88 TYR A C 1
ATOM 725 O O . TYR A 1 88 ? -18.152 -2.948 22.794 1.00 90.38 88 TYR A O 1
ATOM 733 N N . LEU A 1 89 ? -16.069 -2.921 21.966 1.00 90.00 89 LEU A N 1
ATOM 734 C CA . LEU A 1 89 ? -16.477 -3.397 20.648 1.00 90.00 89 LEU A CA 1
ATOM 735 C C . LEU A 1 89 ? -16.860 -4.885 20.742 1.00 90.00 89 LEU A C 1
ATOM 737 O O . LEU A 1 89 ? -16.137 -5.648 21.382 1.00 90.00 89 LEU A O 1
ATOM 741 N N . PRO A 1 90 ? -17.952 -5.325 20.090 1.00 87.50 90 PRO A N 1
ATOM 742 C CA . PRO A 1 90 ? -18.457 -6.697 20.185 1.00 87.50 90 PRO A CA 1
ATOM 743 C C . PRO A 1 90 ? -17.622 -7.687 19.343 1.00 87.50 90 PRO A C 1
ATOM 745 O O . PRO A 1 90 ? -18.135 -8.362 18.455 1.00 87.50 90 PRO A O 1
ATOM 748 N N . LEU A 1 91 ? -16.310 -7.748 19.588 1.00 85.56 91 LEU A N 1
ATOM 749 C CA . LEU A 1 91 ? -15.351 -8.597 18.880 1.00 85.56 91 LEU A CA 1
ATOM 750 C C . LEU A 1 91 ? -15.080 -9.864 19.703 1.00 85.56 91 LEU A C 1
ATOM 752 O O . LEU A 1 91 ? -14.293 -9.843 20.645 1.00 85.56 91 LEU A O 1
ATOM 756 N N . GLU A 1 92 ? -15.726 -10.976 19.350 1.00 83.06 92 GLU A N 1
ATOM 757 C CA . GLU A 1 92 ? -15.638 -12.240 20.112 1.00 83.06 92 GLU A CA 1
ATOM 758 C C . GLU A 1 92 ? -14.601 -13.239 19.562 1.00 83.06 92 GLU A C 1
ATOM 760 O O . GLU A 1 92 ? -14.327 -14.264 20.185 1.00 83.06 92 GLU A O 1
ATOM 765 N N . GLY A 1 93 ? -14.023 -12.963 18.391 1.00 86.19 93 GLY A N 1
ATOM 766 C CA . GLY A 1 93 ? -13.076 -13.864 17.734 1.00 86.19 93 GLY A CA 1
ATOM 767 C C . GLY A 1 93 ? -11.703 -13.958 18.421 1.00 86.19 93 GLY A C 1
ATOM 768 O O . GLY A 1 93 ? -11.341 -13.117 19.243 1.00 86.19 93 GLY A O 1
ATOM 769 N N . PRO A 1 94 ? -10.875 -14.964 18.087 1.00 91.31 94 PRO A N 1
ATOM 770 C CA . PRO A 1 94 ? -9.549 -15.097 18.684 1.00 91.31 94 PRO A CA 1
ATOM 771 C C . PRO A 1 94 ? -8.589 -13.995 18.204 1.00 91.31 94 PRO A C 1
ATOM 773 O O . PRO A 1 94 ? -8.473 -13.719 17.008 1.00 91.31 94 PRO A O 1
ATOM 776 N N . VAL A 1 95 ? -7.817 -13.405 19.120 1.00 91.62 95 VAL A N 1
ATOM 777 C CA . VAL A 1 95 ? -6.795 -12.411 18.755 1.00 91.62 95 VAL A CA 1
ATOM 778 C C . VAL A 1 95 ? -5.597 -13.099 18.100 1.00 91.62 95 VAL A C 1
ATOM 780 O O . VAL A 1 95 ? -4.925 -13.931 18.710 1.00 91.62 95 VAL A O 1
ATOM 783 N N . LYS A 1 96 ? -5.280 -12.722 16.857 1.00 92.88 96 LYS A N 1
ATOM 784 C CA . LYS A 1 96 ? -4.165 -13.290 16.085 1.00 92.88 96 LYS A CA 1
ATOM 785 C C . LYS A 1 96 ? -3.295 -12.191 15.485 1.00 92.88 96 LYS A C 1
ATOM 787 O O . LYS A 1 96 ? -3.646 -11.524 14.520 1.00 92.88 96 LYS A O 1
ATOM 792 N N . LEU A 1 97 ? -2.083 -12.038 16.014 1.00 89.12 97 LEU A N 1
ATOM 793 C CA . LEU A 1 97 ? -1.175 -10.960 15.592 1.00 89.12 97 LEU A CA 1
ATOM 794 C C . LEU A 1 97 ? -0.592 -11.168 14.182 1.00 89.12 97 LEU A C 1
ATOM 796 O O . LEU A 1 97 ? -0.250 -10.205 13.489 1.00 89.12 97 LEU A O 1
ATOM 800 N N . LYS A 1 98 ? -0.471 -12.426 13.744 1.00 90.81 98 LYS A N 1
ATOM 801 C CA . LYS A 1 98 ? 0.083 -12.806 12.437 1.00 90.81 98 LYS A CA 1
ATOM 802 C C . LYS A 1 98 ? -1.010 -13.395 11.553 1.00 90.81 98 LYS A C 1
ATOM 804 O O . LYS A 1 98 ? -1.561 -14.431 11.897 1.00 90.81 98 LYS A O 1
ATOM 809 N N . ASN A 1 99 ? -1.242 -12.793 10.388 1.00 88.69 99 ASN A N 1
ATOM 810 C CA . ASN A 1 99 ? -2.256 -13.230 9.416 1.00 88.69 99 ASN A CA 1
ATOM 811 C C . ASN A 1 99 ? -3.641 -13.474 10.061 1.00 88.69 99 ASN A C 1
ATOM 813 O O . ASN A 1 99 ? -4.106 -14.620 10.046 1.00 88.69 99 ASN A O 1
ATOM 817 N N . PRO A 1 100 ? -4.244 -12.446 10.691 1.00 92.94 100 PRO A N 1
ATOM 818 C CA . PRO A 1 100 ? -5.641 -12.508 11.111 1.00 92.94 100 PRO A CA 1
ATOM 819 C C . PRO A 1 100 ? -6.573 -12.495 9.899 1.00 92.94 100 PRO A C 1
ATOM 821 O O . PRO A 1 100 ? -6.177 -12.044 8.822 1.00 92.94 100 PRO A O 1
ATOM 824 N N . ASP A 1 101 ? -7.811 -12.920 10.112 1.00 91.50 101 ASP A N 1
ATOM 825 C CA . ASP A 1 101 ? -8.879 -12.816 9.116 1.00 91.50 101 ASP A CA 1
ATOM 826 C C . ASP A 1 101 ? -9.368 -11.366 8.990 1.00 91.50 101 ASP A C 1
ATOM 828 O O . ASP A 1 101 ? -9.713 -10.914 7.903 1.00 91.50 101 ASP A O 1
ATOM 832 N N . ILE A 1 102 ? -9.345 -10.617 10.099 1.00 92.00 102 ILE A N 1
ATOM 833 C CA . ILE A 1 102 ? -9.748 -9.210 10.160 1.00 92.00 102 ILE A CA 1
ATOM 834 C C . ILE A 1 102 ? -8.623 -8.369 10.750 1.00 92.00 102 ILE A C 1
ATOM 836 O O . ILE A 1 102 ? -8.057 -8.668 11.802 1.00 92.00 102 ILE A O 1
ATOM 840 N N . THR A 1 103 ? -8.312 -7.262 10.086 1.00 94.94 103 THR A N 1
ATOM 841 C CA . THR A 1 103 ? -7.444 -6.230 10.650 1.00 94.94 103 THR A CA 1
ATOM 842 C C . THR A 1 103 ? -8.259 -4.967 10.848 1.00 94.94 103 THR A C 1
ATOM 844 O O . THR A 1 103 ? -8.768 -4.408 9.886 1.00 94.94 103 THR A O 1
ATOM 847 N N . LEU A 1 104 ? -8.366 -4.513 12.090 1.00 95.69 104 LEU A N 1
ATOM 848 C CA . LEU A 1 104 ? -8.882 -3.189 12.416 1.00 95.69 104 LEU A CA 1
ATOM 849 C C . LEU A 1 104 ? -7.706 -2.233 12.590 1.00 95.69 104 LEU A C 1
ATOM 851 O O . LEU A 1 104 ? -6.609 -2.644 12.981 1.00 95.69 104 LEU A O 1
ATOM 855 N N . CYS A 1 105 ? -7.926 -0.964 12.289 1.00 97.00 105 CYS A N 1
ATOM 856 C CA . CYS A 1 105 ? -6.903 0.062 12.345 1.00 97.00 105 CYS A CA 1
ATOM 857 C C . CYS A 1 105 ? -7.430 1.276 13.097 1.00 97.00 105 CYS A C 1
ATOM 859 O O . CYS A 1 105 ? -8.479 1.818 12.753 1.00 97.00 105 CYS A O 1
ATOM 861 N N . TYR A 1 106 ? -6.671 1.691 14.102 1.00 97.62 106 TYR A N 1
ATOM 862 C CA . TYR A 1 106 ? -6.851 2.930 14.832 1.00 97.62 106 TYR A CA 1
ATOM 863 C C . TYR A 1 106 ? -5.711 3.881 14.472 1.00 97.62 106 TYR A C 1
ATOM 865 O O . TYR A 1 106 ? -4.541 3.496 14.550 1.00 97.62 106 TYR A O 1
ATOM 873 N N . ILE A 1 107 ? -6.046 5.104 14.067 1.00 97.00 107 ILE A N 1
ATOM 874 C CA . ILE A 1 107 ? -5.089 6.096 13.579 1.00 97.00 107 ILE A CA 1
ATOM 875 C C . ILE A 1 107 ? -5.208 7.385 14.382 1.00 97.00 107 ILE A C 1
ATOM 877 O O . ILE A 1 107 ? -6.300 7.934 14.519 1.00 97.00 107 ILE A O 1
ATOM 881 N N . GLU A 1 108 ? -4.063 7.914 14.811 1.00 96.56 108 GLU A N 1
ATOM 882 C CA . GLU A 1 108 ? -3.947 9.258 15.381 1.00 96.56 108 GLU A CA 1
ATOM 883 C C . GLU A 1 108 ? -3.103 10.173 14.485 1.00 96.56 108 GLU A C 1
ATOM 885 O O . GLU A 1 108 ? -1.964 9.854 14.113 1.00 96.56 108 GLU A O 1
ATOM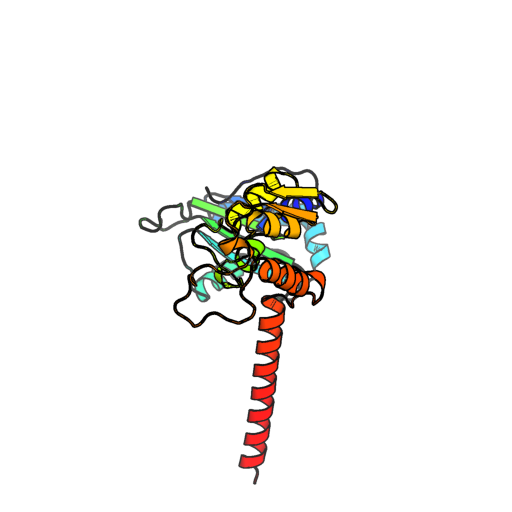 890 N N . TYR A 1 109 ? -3.663 11.331 14.135 1.00 95.75 109 TYR A N 1
ATOM 891 C CA . TYR A 1 109 ? -3.025 12.333 13.288 1.00 95.75 109 TYR A CA 1
ATOM 892 C C . TYR A 1 109 ? -2.569 13.547 14.101 1.00 95.75 109 TYR A C 1
ATOM 894 O O . TYR A 1 109 ? -3.389 14.356 14.521 1.00 95.75 109 TYR A O 1
ATOM 902 N N . TYR A 1 110 ? -1.255 13.719 14.260 1.00 95.00 110 TYR A N 1
ATOM 903 C CA . TYR A 1 110 ? -0.653 14.826 15.019 1.00 95.00 110 TYR A CA 1
ATOM 904 C C . TYR A 1 110 ? -0.182 16.006 14.145 1.00 95.00 110 TYR A C 1
ATOM 906 O O . TYR A 1 110 ? 0.623 16.825 14.575 1.00 95.00 110 TYR A O 1
ATOM 914 N N . GLY A 1 111 ? -0.647 16.106 12.896 1.00 93.12 111 GLY A N 1
ATOM 915 C CA . GLY A 1 111 ? -0.206 17.154 11.968 1.00 93.12 111 GLY A CA 1
ATOM 916 C C . GLY A 1 111 ? 0.981 16.730 11.103 1.00 93.12 111 GLY A C 1
ATOM 917 O O . GLY A 1 111 ? 1.303 15.552 11.016 1.00 93.12 111 GLY A O 1
ATOM 918 N N . LEU A 1 112 ? 1.596 17.688 10.401 1.00 91.12 112 LEU A N 1
ATOM 919 C CA . LEU A 1 112 ? 2.692 17.429 9.450 1.00 91.12 112 LEU A CA 1
ATOM 920 C C . LEU A 1 112 ? 4.068 17.865 9.960 1.00 91.12 112 LEU A C 1
ATOM 922 O O . LEU A 1 112 ? 5.072 17.514 9.346 1.00 91.12 112 LEU A O 1
ATOM 926 N N . ASN A 1 113 ? 4.122 18.662 11.031 1.00 91.19 113 ASN A N 1
ATOM 927 C CA . ASN A 1 113 ? 5.364 19.238 11.527 1.00 91.19 113 ASN A CA 1
ATOM 928 C C . ASN A 1 113 ? 5.968 18.345 12.627 1.00 91.19 113 ASN A C 1
ATOM 930 O O . ASN A 1 113 ? 5.491 18.388 13.760 1.00 91.19 113 ASN A O 1
ATOM 934 N N . PRO A 1 114 ? 7.032 17.571 12.343 1.00 88.50 114 PRO A N 1
ATOM 935 C CA . PRO A 1 114 ? 7.656 16.706 13.342 1.00 88.50 114 PRO A CA 1
ATOM 936 C C . PRO A 1 114 ? 8.374 17.485 14.456 1.00 88.50 114 PRO A C 1
ATOM 938 O O . PRO A 1 114 ? 8.667 16.908 15.495 1.00 88.50 114 PRO A O 1
ATOM 941 N N . ASN A 1 115 ? 8.655 18.778 14.258 1.00 91.56 115 ASN A N 1
ATOM 942 C CA . ASN A 1 115 ? 9.346 19.612 15.245 1.00 91.56 115 ASN A CA 1
ATOM 943 C C . ASN A 1 115 ? 8.385 20.292 16.230 1.00 91.56 115 ASN A C 1
ATOM 945 O O . ASN A 1 115 ? 8.834 20.879 17.207 1.00 91.56 115 ASN A O 1
ATOM 949 N N . ASN A 1 116 ? 7.078 20.251 15.965 1.00 91.19 116 ASN A N 1
ATOM 950 C CA . ASN A 1 116 ? 6.060 20.852 16.819 1.00 91.19 116 ASN A CA 1
ATOM 951 C C . ASN A 1 116 ? 4.845 19.923 16.896 1.00 91.19 116 ASN A C 1
ATOM 953 O O . ASN A 1 116 ? 3.813 20.169 16.271 1.00 91.19 116 ASN A O 1
ATOM 957 N N . ILE A 1 117 ? 5.028 18.807 17.600 1.00 92.00 117 ILE A N 1
ATOM 958 C CA . ILE A 1 117 ? 4.006 17.775 17.765 1.00 92.00 117 ILE A CA 1
ATOM 959 C C . ILE A 1 117 ? 3.080 18.213 18.909 1.00 92.00 117 ILE A C 1
ATOM 961 O O . ILE A 1 117 ? 3.570 18.400 20.024 1.00 92.00 117 ILE A O 1
ATOM 965 N N . PRO A 1 118 ? 1.767 18.371 18.673 1.00 93.31 118 PRO A N 1
ATOM 966 C CA . PRO A 1 118 ? 0.826 18.709 19.732 1.00 93.31 118 PRO A CA 1
ATOM 967 C C . PRO A 1 118 ? 0.693 17.564 20.748 1.00 93.31 118 PRO A C 1
ATOM 969 O O . PRO A 1 118 ? 0.959 16.396 20.447 1.00 93.31 118 PRO A O 1
ATOM 972 N N . GLU A 1 119 ? 0.264 17.899 21.965 1.00 90.81 119 GLU A N 1
ATOM 973 C CA . GLU A 1 119 ? 0.017 16.912 23.024 1.00 90.81 119 GLU A CA 1
ATOM 974 C C . GLU A 1 119 ? -1.089 15.930 22.612 1.00 90.81 119 GLU A C 1
ATOM 976 O O . GLU A 1 119 ? -0.892 14.708 22.650 1.00 90.81 119 GLU A O 1
ATOM 981 N N . GLU A 1 120 ? -2.183 16.487 22.087 1.00 92.75 120 GLU A N 1
ATOM 982 C CA . GLU A 1 120 ? -3.345 15.778 21.561 1.00 92.75 120 GLU A CA 1
ATOM 983 C C . GLU A 1 120 ? -3.327 15.702 20.018 1.00 92.75 120 GLU A C 1
ATOM 985 O O . GLU A 1 120 ? -2.949 16.673 19.352 1.00 92.75 120 GLU A O 1
ATOM 990 N N . PRO A 1 121 ? -3.751 14.573 19.418 1.00 94.50 121 PRO A N 1
ATOM 991 C CA . PRO A 1 121 ? -4.011 14.465 17.986 1.00 94.50 121 PRO A CA 1
ATOM 992 C C . PRO A 1 121 ? -5.009 15.518 17.498 1.00 94.50 121 PRO A C 1
ATOM 994 O O . PRO A 1 121 ? -5.969 15.860 18.182 1.00 94.50 121 PRO A O 1
ATOM 997 N N . HIS A 1 122 ? -4.839 15.967 16.257 1.00 94.88 122 HIS A N 1
ATOM 998 C CA . HIS A 1 122 ? -5.845 16.775 15.573 1.00 94.88 122 HIS A CA 1
ATOM 999 C C . HIS A 1 122 ? -7.074 15.954 15.187 1.00 94.88 122 HIS A C 1
ATOM 1001 O O . HIS A 1 122 ? -8.191 16.466 15.233 1.00 94.88 122 HIS A O 1
ATOM 1007 N N . GLU A 1 123 ? -6.854 14.708 14.761 1.00 96.06 123 GLU A N 1
ATOM 1008 C CA . GLU A 1 123 ? -7.913 13.812 14.311 1.00 96.06 123 GLU A CA 1
ATOM 1009 C C . GLU A 1 123 ? -7.610 12.356 14.652 1.00 96.06 123 GLU A C 1
ATOM 1011 O O . GLU A 1 123 ? -6.455 11.914 14.700 1.00 96.06 123 GLU A O 1
ATOM 1016 N N . TYR A 1 124 ? -8.699 11.624 14.841 1.00 97.19 124 TYR A N 1
ATOM 1017 C CA . TYR A 1 124 ? -8.760 10.224 15.192 1.00 97.19 124 TYR A CA 1
ATOM 1018 C C . TYR A 1 124 ? -9.577 9.482 14.143 1.00 97.19 124 TYR A C 1
ATOM 1020 O O . TYR A 1 124 ? -10.654 9.945 13.767 1.00 97.19 124 TYR A O 1
ATOM 1028 N N . PHE A 1 125 ? -9.103 8.314 13.717 1.00 97.44 125 PHE A N 1
ATOM 1029 C CA . PHE A 1 125 ? -9.821 7.453 12.779 1.00 97.44 125 PHE A CA 1
ATOM 1030 C C . PHE A 1 125 ? -9.843 6.024 13.291 1.00 97.44 125 PHE A C 1
ATOM 1032 O O . PHE A 1 125 ? -8.857 5.540 13.850 1.00 97.44 125 PHE A O 1
ATOM 1039 N N . PHE A 1 126 ? -10.944 5.328 13.044 1.00 97.50 126 PHE A N 1
ATOM 1040 C CA . PHE A 1 126 ? -11.049 3.900 13.289 1.00 97.50 126 PHE A CA 1
ATOM 1041 C C . PHE A 1 126 ? -11.813 3.229 12.153 1.00 97.50 126 PHE A C 1
ATOM 1043 O O . PHE A 1 126 ? -12.830 3.744 11.684 1.00 97.50 126 PHE A O 1
ATOM 1050 N N . GLY A 1 127 ? -11.331 2.072 11.714 1.00 95.81 127 GLY A N 1
ATOM 1051 C CA . GLY A 1 127 ? -11.968 1.342 10.629 1.00 95.81 127 GLY A CA 1
ATOM 1052 C C . GLY A 1 127 ? -11.398 -0.046 10.390 1.00 95.81 127 GLY A C 1
ATOM 1053 O O . GLY A 1 127 ? -10.389 -0.445 10.982 1.00 95.81 127 GLY A O 1
ATOM 1054 N N . LYS A 1 128 ? -12.043 -0.777 9.485 1.00 94.25 128 LYS A N 1
ATOM 1055 C CA . LYS A 1 128 ? -11.614 -2.102 9.031 1.00 94.25 128 LYS A CA 1
ATOM 1056 C C . LYS A 1 128 ? -10.694 -1.976 7.824 1.00 94.25 128 LYS A C 1
ATOM 1058 O O . LYS A 1 128 ? -10.968 -1.231 6.895 1.00 94.25 128 LYS A O 1
ATOM 1063 N N . TRP A 1 129 ? -9.590 -2.711 7.827 1.00 95.50 129 TRP A N 1
ATOM 1064 C CA . TRP A 1 129 ? -8.643 -2.757 6.717 1.00 95.50 129 TRP A CA 1
ATOM 1065 C C . TRP A 1 129 ? -9.225 -3.530 5.540 1.00 95.50 129 TRP A C 1
ATOM 1067 O O . TRP A 1 129 ? -9.600 -4.690 5.698 1.00 95.50 129 TRP A O 1
ATOM 1077 N N . ILE A 1 130 ? -9.253 -2.896 4.370 1.00 94.50 130 ILE A N 1
ATOM 1078 C CA . ILE A 1 130 ? -9.841 -3.467 3.153 1.00 94.50 130 ILE A CA 1
ATOM 1079 C C . ILE A 1 130 ? -8.754 -3.925 2.186 1.00 94.50 130 ILE A C 1
ATOM 1081 O O . ILE A 1 130 ? -8.732 -5.076 1.761 1.00 94.50 130 ILE A O 1
ATOM 1085 N N . ALA A 1 131 ? -7.806 -3.045 1.860 1.00 94.31 131 ALA A N 1
ATOM 1086 C CA . ALA A 1 131 ? -6.793 -3.339 0.853 1.00 94.31 131 ALA A CA 1
ATOM 1087 C C . ALA A 1 131 ? -5.477 -2.608 1.119 1.00 94.31 131 ALA A C 1
ATOM 1089 O O . ALA A 1 131 ? -5.465 -1.488 1.625 1.00 94.31 131 ALA A O 1
ATOM 1090 N N . ASP A 1 132 ? -4.370 -3.224 0.712 1.00 94.06 132 ASP A N 1
ATOM 1091 C CA . ASP A 1 132 ? -3.057 -2.590 0.616 1.00 94.06 132 ASP A CA 1
ATOM 1092 C C . ASP A 1 132 ? -2.867 -1.959 -0.771 1.00 94.06 132 ASP A C 1
ATOM 1094 O O . ASP A 1 132 ? -3.305 -2.505 -1.786 1.00 94.06 132 ASP A O 1
ATOM 1098 N N . GLY A 1 133 ? -2.184 -0.815 -0.824 1.00 93.75 133 GLY A N 1
ATOM 1099 C CA . GLY A 1 133 ? -1.730 -0.252 -2.096 1.00 93.75 133 GLY A CA 1
ATOM 1100 C C . GLY A 1 133 ? -0.498 -0.979 -2.647 1.00 93.75 133 GLY A C 1
ATOM 1101 O O . GLY A 1 133 ? 0.120 -1.817 -1.994 1.00 93.75 133 GLY A O 1
ATOM 1102 N N . GLN A 1 134 ? -0.057 -0.591 -3.841 1.00 93.50 134 GLN A N 1
ATOM 1103 C CA . GLN A 1 134 ? 1.089 -1.197 -4.536 1.00 93.50 134 GLN A CA 1
ATOM 1104 C C . GLN A 1 134 ? 2.445 -0.573 -4.166 1.00 93.50 134 GLN A C 1
ATOM 1106 O O . GLN A 1 134 ? 3.406 -0.617 -4.939 1.00 93.50 134 GLN A O 1
ATOM 1111 N N . ARG A 1 135 ? 2.564 0.032 -2.979 1.00 90.94 135 ARG A N 1
ATOM 1112 C CA . ARG A 1 135 ? 3.784 0.745 -2.561 1.00 90.94 135 ARG A CA 1
ATOM 1113 C C . ARG A 1 135 ? 5.014 -0.163 -2.481 1.00 90.94 135 ARG A C 1
ATOM 1115 O O . ARG A 1 135 ? 6.145 0.289 -2.664 1.00 90.94 135 ARG A O 1
ATOM 1122 N N . GLU A 1 136 ? 4.813 -1.451 -2.230 1.00 90.38 136 GLU A N 1
ATOM 1123 C CA . GLU A 1 136 ? 5.886 -2.447 -2.208 1.00 90.38 136 GLU A CA 1
ATOM 1124 C C . GLU A 1 136 ? 6.605 -2.604 -3.557 1.00 90.38 136 GLU A C 1
ATOM 1126 O O . GLU A 1 136 ? 7.804 -2.904 -3.574 1.00 90.38 136 GLU A O 1
ATOM 1131 N N . LEU A 1 137 ? 5.931 -2.301 -4.675 1.00 91.31 137 LEU A N 1
ATOM 1132 C CA . LEU A 1 137 ? 6.528 -2.348 -6.009 1.00 91.31 137 LEU A CA 1
ATOM 1133 C C . LEU A 1 137 ? 7.707 -1.378 -6.146 1.00 91.31 137 LEU A C 1
ATOM 1135 O O . LEU A 1 137 ? 8.677 -1.692 -6.830 1.00 91.31 137 LEU A O 1
ATOM 1139 N N . ILE A 1 138 ? 7.685 -0.245 -5.438 1.00 92.19 138 ILE A N 1
ATOM 1140 C CA . ILE A 1 138 ? 8.788 0.729 -5.437 1.00 92.19 138 ILE A CA 1
ATOM 1141 C C . ILE A 1 138 ? 10.073 0.079 -4.907 1.00 92.19 138 ILE A C 1
ATOM 1143 O O . ILE A 1 138 ? 11.156 0.252 -5.464 1.00 92.19 138 ILE A O 1
ATOM 1147 N N . GLN A 1 139 ? 9.958 -0.699 -3.826 1.00 89.12 139 GLN A N 1
ATOM 1148 C CA . GLN A 1 139 ? 11.101 -1.402 -3.243 1.00 89.12 139 GLN A CA 1
ATOM 1149 C C . GLN A 1 139 ? 11.534 -2.582 -4.110 1.00 89.12 139 GLN A C 1
ATOM 1151 O O . GLN A 1 139 ? 12.730 -2.854 -4.213 1.00 89.12 139 GLN A O 1
ATOM 1156 N N . LYS A 1 140 ? 10.568 -3.273 -4.722 1.00 88.19 140 LYS A N 1
ATOM 1157 C CA . LYS A 1 140 ? 10.802 -4.393 -5.636 1.00 88.19 140 LYS A CA 1
ATOM 1158 C C . LYS A 1 140 ? 11.604 -3.956 -6.865 1.00 88.19 140 LYS A C 1
ATOM 1160 O O . LYS A 1 140 ? 12.595 -4.589 -7.208 1.00 88.19 140 LYS A O 1
ATOM 1165 N N . LEU A 1 141 ? 11.238 -2.819 -7.454 1.00 90.06 141 LEU A N 1
ATOM 1166 C CA . LEU A 1 141 ? 11.881 -2.243 -8.638 1.00 90.06 141 LEU A CA 1
ATOM 1167 C C . LEU A 1 141 ? 13.079 -1.334 -8.319 1.00 90.06 141 LEU A C 1
ATOM 1169 O O . LEU A 1 141 ? 13.541 -0.591 -9.191 1.00 90.06 141 LEU A O 1
ATOM 1173 N N . SER A 1 142 ? 13.584 -1.369 -7.080 1.00 89.69 142 SER A N 1
ATOM 1174 C CA . SER A 1 142 ? 14.678 -0.505 -6.639 1.00 89.69 142 SER A CA 1
ATOM 1175 C C . SER A 1 142 ? 15.905 -0.632 -7.540 1.00 89.69 142 SER A C 1
ATOM 1177 O O . SER A 1 142 ? 16.360 -1.728 -7.848 1.00 89.69 142 SER A O 1
ATOM 1179 N N . LEU A 1 143 ? 16.531 0.497 -7.879 1.00 86.19 143 LEU A N 1
ATOM 1180 C CA . LEU A 1 143 ? 17.788 0.496 -8.633 1.00 86.19 143 LEU A CA 1
ATOM 1181 C C . LEU A 1 143 ? 18.885 -0.320 -7.930 1.00 86.19 143 LEU A C 1
ATOM 1183 O O . LEU A 1 143 ? 19.710 -0.943 -8.588 1.00 86.19 143 LEU A O 1
ATOM 1187 N N . LYS A 1 144 ? 18.861 -0.394 -6.592 1.00 84.38 144 LYS A N 1
ATOM 1188 C CA . LYS A 1 144 ? 19.855 -1.134 -5.797 1.00 84.38 144 LYS A CA 1
ATOM 1189 C C . LYS A 1 144 ? 19.871 -2.636 -6.088 1.00 84.38 144 LYS A C 1
ATOM 1191 O O . LYS A 1 144 ? 20.906 -3.261 -5.888 1.00 84.38 144 LYS A O 1
ATOM 1196 N N . THR A 1 145 ? 18.754 -3.212 -6.529 1.00 82.00 145 THR A N 1
ATOM 1197 C CA . THR A 1 145 ? 18.642 -4.649 -6.824 1.00 82.00 145 THR A CA 1
ATOM 1198 C C . THR A 1 145 ? 18.907 -4.979 -8.290 1.00 82.00 145 THR A C 1
ATOM 1200 O O . THR A 1 145 ? 18.963 -6.161 -8.625 1.00 82.00 145 THR A O 1
ATOM 1203 N N . ARG A 1 146 ? 19.102 -3.968 -9.149 1.00 82.31 146 ARG A N 1
ATOM 1204 C CA . ARG A 1 146 ? 19.399 -4.166 -10.570 1.00 82.31 146 ARG A CA 1
ATOM 1205 C C . ARG A 1 146 ? 20.815 -4.683 -10.789 1.00 82.31 146 ARG A C 1
ATOM 1207 O O . ARG A 1 146 ? 21.737 -4.372 -10.023 1.00 82.31 146 ARG A O 1
ATOM 1214 N N . LYS A 1 147 ? 20.960 -5.449 -11.867 1.00 83.06 147 LYS A N 1
ATOM 1215 C CA . LYS A 1 147 ? 22.234 -5.972 -12.364 1.00 83.06 147 LYS A CA 1
ATOM 1216 C C . LYS A 1 147 ? 23.045 -4.857 -13.010 1.00 83.06 147 LYS A C 1
ATOM 1218 O O . LYS A 1 147 ? 24.210 -4.692 -12.681 1.00 83.06 147 LYS A O 1
ATOM 1223 N N . PHE A 1 148 ? 22.393 -4.017 -13.809 1.00 83.12 148 PHE A N 1
ATOM 1224 C CA . PHE A 1 148 ? 22.990 -2.833 -14.411 1.00 83.12 148 PHE A CA 1
ATOM 1225 C C . PHE A 1 148 ? 22.322 -1.546 -13.909 1.00 83.12 148 PHE A C 1
ATOM 1227 O O . PHE A 1 148 ? 21.093 -1.425 -13.909 1.00 83.12 148 PHE A O 1
ATOM 1234 N N . ILE A 1 149 ? 23.143 -0.570 -13.509 1.00 80.44 149 ILE A N 1
ATOM 1235 C CA . ILE A 1 149 ? 22.724 0.789 -13.148 1.00 80.44 149 ILE A CA 1
ATOM 1236 C C . ILE A 1 149 ? 23.536 1.765 -13.993 1.00 80.44 149 ILE A C 1
ATOM 1238 O O . ILE A 1 149 ? 24.762 1.691 -14.008 1.00 80.44 149 ILE A O 1
ATOM 1242 N N . GLY A 1 150 ? 22.843 2.690 -14.648 1.00 78.69 150 GLY A N 1
ATOM 1243 C CA . GLY A 1 150 ? 23.441 3.850 -15.302 1.00 78.69 150 GLY A CA 1
ATOM 1244 C C . GLY A 1 150 ? 23.250 5.110 -14.462 1.00 78.69 150 GLY A C 1
ATOM 1245 O O . GLY A 1 150 ? 22.386 5.160 -13.581 1.00 78.69 150 GLY A O 1
ATOM 1246 N N . ASN A 1 151 ? 24.038 6.134 -14.772 1.00 75.06 151 ASN A N 1
ATOM 1247 C CA . ASN A 1 151 ? 24.016 7.455 -14.137 1.00 75.06 151 ASN A CA 1
ATOM 1248 C C . ASN A 1 151 ? 22.634 8.139 -14.173 1.00 75.06 151 ASN A C 1
ATOM 1250 O O . ASN A 1 151 ? 22.258 8.784 -13.198 1.00 75.06 151 ASN A O 1
ATOM 1254 N N . THR A 1 152 ? 21.870 7.975 -15.254 1.00 81.00 152 THR A N 1
ATOM 1255 C CA . THR A 1 152 ? 20.572 8.632 -15.494 1.00 81.00 152 THR A CA 1
ATOM 1256 C C . THR A 1 152 ? 19.410 7.634 -15.467 1.00 81.00 152 THR A C 1
ATOM 1258 O O . THR A 1 152 ? 18.630 7.509 -16.406 1.00 81.00 152 THR A O 1
ATOM 1261 N N . SER A 1 153 ? 19.281 6.879 -14.375 1.00 86.31 153 SER A N 1
ATOM 1262 C CA . SER A 1 153 ? 18.160 5.942 -14.213 1.00 86.31 153 SER A CA 1
ATOM 1263 C C . SER A 1 153 ? 16.943 6.633 -13.593 1.00 86.31 153 SER A C 1
ATOM 1265 O O . SER A 1 153 ? 17.057 7.230 -12.524 1.00 86.31 153 SER A O 1
ATOM 1267 N N . MET A 1 154 ? 15.767 6.492 -14.215 1.00 91.44 154 MET A N 1
ATOM 1268 C CA . MET A 1 154 ? 14.514 7.006 -13.647 1.00 91.44 154 MET A CA 1
ATOM 1269 C C . MET A 1 154 ? 14.202 6.334 -12.302 1.00 91.44 154 MET A C 1
ATOM 1271 O O . MET A 1 154 ? 14.392 5.118 -12.153 1.00 91.44 154 MET A O 1
ATOM 1275 N N . ASP A 1 155 ? 13.686 7.122 -11.355 1.00 92.56 155 ASP A N 1
ATOM 1276 C CA . ASP A 1 155 ? 13.224 6.645 -10.053 1.00 92.56 155 ASP A CA 1
ATOM 1277 C C . ASP A 1 155 ? 12.101 5.588 -10.206 1.00 92.56 155 ASP A C 1
ATOM 1279 O O . ASP A 1 155 ? 11.195 5.759 -11.033 1.00 92.56 155 ASP A O 1
ATOM 1283 N N . PRO A 1 156 ? 12.123 4.485 -9.432 1.00 93.50 156 PRO A N 1
ATOM 1284 C CA . PRO A 1 156 ? 11.115 3.432 -9.534 1.00 93.50 156 PRO A CA 1
ATOM 1285 C C . PRO A 1 156 ? 9.681 3.882 -9.233 1.00 93.50 156 PRO A C 1
ATOM 1287 O O . PRO A 1 156 ? 8.755 3.409 -9.890 1.00 93.50 156 PRO A O 1
ATOM 1290 N N . GLN A 1 157 ? 9.474 4.776 -8.259 1.00 95.19 157 GLN A N 1
ATOM 1291 C CA . GLN A 1 157 ? 8.137 5.268 -7.923 1.00 95.19 157 GLN A CA 1
ATOM 1292 C C . GLN A 1 157 ? 7.580 6.103 -9.071 1.00 95.19 157 GLN A C 1
ATOM 1294 O O . GLN A 1 157 ? 6.441 5.882 -9.483 1.00 95.19 157 GLN A O 1
ATOM 1299 N N . LEU A 1 158 ? 8.386 7.014 -9.619 1.00 95.50 158 LEU A N 1
ATOM 1300 C CA . LEU A 1 158 ? 7.976 7.824 -10.763 1.00 95.50 158 LEU A CA 1
ATOM 1301 C C . LEU A 1 158 ? 7.700 6.956 -11.999 1.00 95.50 158 LEU A C 1
ATOM 1303 O O . LEU A 1 158 ? 6.669 7.123 -12.643 1.00 95.50 158 LEU A O 1
ATOM 1307 N N . SER A 1 159 ? 8.551 5.962 -12.268 1.00 96.19 159 SER A N 1
ATOM 1308 C CA . SER A 1 159 ? 8.367 5.026 -13.389 1.00 96.19 159 SER A CA 1
ATOM 1309 C C . SER A 1 159 ? 7.035 4.266 -13.299 1.00 96.19 159 SER A C 1
ATOM 1311 O O . SER A 1 159 ? 6.314 4.138 -14.286 1.00 96.19 159 SER A O 1
ATOM 1313 N N . LEU A 1 160 ? 6.670 3.790 -12.103 1.00 96.38 160 LEU A N 1
ATOM 1314 C CA . LEU A 1 160 ? 5.393 3.112 -11.857 1.00 96.38 160 LEU A CA 1
ATOM 1315 C C . LEU A 1 160 ? 4.187 4.054 -11.997 1.00 96.38 160 LEU A C 1
ATOM 1317 O O . LEU A 1 160 ? 3.151 3.649 -12.523 1.00 96.38 160 LEU A O 1
ATOM 1321 N N . ILE A 1 161 ? 4.313 5.307 -11.548 1.00 96.19 161 ILE A N 1
ATOM 1322 C CA . ILE A 1 161 ? 3.274 6.330 -11.734 1.00 96.19 161 ILE A CA 1
ATOM 1323 C C . ILE A 1 161 ? 3.069 6.609 -13.226 1.00 96.19 161 ILE A C 1
ATOM 1325 O O . ILE A 1 161 ? 1.926 6.614 -13.677 1.00 96.19 161 ILE A O 1
ATOM 1329 N N . MET A 1 162 ? 4.146 6.758 -14.001 1.00 96.56 162 MET A N 1
ATOM 1330 C CA . MET A 1 162 ? 4.071 6.958 -15.452 1.00 96.56 162 MET A CA 1
ATOM 1331 C C . MET A 1 162 ? 3.408 5.770 -16.156 1.00 96.56 162 MET A C 1
ATOM 1333 O O . MET A 1 162 ? 2.542 5.964 -17.004 1.00 96.56 162 MET A O 1
ATOM 1337 N N . ALA A 1 163 ? 3.731 4.536 -15.760 1.00 96.62 163 ALA A N 1
ATOM 1338 C CA . ALA A 1 163 ? 3.077 3.350 -16.311 1.00 96.62 163 ALA A CA 1
ATOM 1339 C C . ALA A 1 163 ? 1.570 3.293 -15.976 1.00 96.62 163 ALA A C 1
ATOM 1341 O O . ALA A 1 163 ? 0.766 2.820 -16.780 1.00 96.62 163 ALA A O 1
ATOM 1342 N N . ASN A 1 164 ? 1.157 3.817 -14.818 1.00 95.50 164 ASN A N 1
ATOM 1343 C CA . ASN A 1 164 ? -0.259 3.992 -14.496 1.00 95.50 164 ASN A CA 1
ATOM 1344 C C . ASN A 1 164 ? -0.923 5.114 -15.304 1.00 95.50 164 ASN A C 1
ATOM 1346 O O . ASN A 1 164 ? -2.054 4.932 -15.746 1.00 95.50 164 ASN A O 1
ATOM 1350 N N . GLN A 1 165 ? -0.242 6.244 -15.521 1.00 95.88 165 GLN A N 1
ATOM 1351 C CA . GLN A 1 165 ? -0.741 7.349 -16.351 1.00 95.88 165 GLN A CA 1
ATOM 1352 C C . GLN A 1 165 ? -0.918 6.930 -17.813 1.00 95.88 165 GLN A C 1
ATOM 1354 O O . GLN A 1 165 ? -1.918 7.279 -18.428 1.00 95.88 165 GLN A O 1
ATOM 1359 N N . ALA A 1 166 ? -0.003 6.112 -18.334 1.00 96.31 166 ALA A N 1
ATOM 1360 C CA . ALA A 1 166 ? -0.126 5.468 -19.640 1.00 96.31 166 ALA A CA 1
ATOM 1361 C C . ALA A 1 166 ? -1.181 4.342 -19.666 1.00 96.31 166 ALA A C 1
ATOM 1363 O O . ALA A 1 166 ? -1.383 3.711 -20.698 1.00 96.31 166 ALA A O 1
ATOM 1364 N N . GLN A 1 167 ? -1.836 4.070 -18.530 1.00 95.94 167 GLN A N 1
ATOM 1365 C CA . GLN A 1 167 ? -2.873 3.053 -18.362 1.00 95.94 167 GLN A CA 1
ATOM 1366 C C . GLN A 1 167 ? -2.448 1.663 -18.850 1.00 95.94 167 GLN A C 1
ATOM 1368 O O . GLN A 1 167 ? -3.279 0.910 -19.353 1.00 95.94 167 GLN A O 1
ATOM 1373 N N . ILE A 1 168 ? -1.170 1.306 -18.666 1.00 96.44 168 ILE A N 1
ATOM 1374 C CA . ILE A 1 168 ? -0.622 0.042 -19.167 1.00 96.44 168 ILE A CA 1
ATOM 1375 C C . ILE A 1 168 ? -1.395 -1.144 -18.591 1.00 96.44 168 ILE A C 1
ATOM 1377 O O . ILE A 1 168 ? -1.532 -1.292 -17.372 1.00 96.44 168 ILE A O 1
ATOM 1381 N N . ARG A 1 169 ? -1.876 -2.006 -19.481 1.00 93.38 169 ARG A N 1
ATOM 1382 C CA . ARG A 1 169 ? -2.553 -3.271 -19.195 1.00 93.38 169 ARG A CA 1
ATOM 1383 C C . ARG A 1 169 ? -1.785 -4.431 -19.817 1.00 93.38 169 ARG A C 1
ATOM 1385 O O . ARG A 1 169 ? -0.970 -4.251 -20.723 1.00 93.38 169 ARG A O 1
ATOM 1392 N N . ASN A 1 170 ? -2.109 -5.632 -19.349 1.00 93.38 170 ASN A N 1
ATOM 1393 C CA . ASN A 1 170 ? -1.592 -6.863 -19.922 1.00 93.38 170 ASN A CA 1
ATOM 1394 C C . ASN A 1 170 ? -1.837 -6.904 -21.439 1.00 93.38 170 ASN A C 1
ATOM 1396 O O . ASN A 1 170 ? -2.963 -6.675 -21.883 1.00 93.38 170 ASN A O 1
ATOM 1400 N N . GLY A 1 171 ? -0.792 -7.180 -22.219 1.00 92.12 171 GLY A N 1
ATOM 1401 C CA . GLY A 1 171 ? -0.878 -7.221 -23.682 1.00 92.12 171 GLY A CA 1
ATOM 1402 C C . GLY A 1 171 ? -0.609 -5.895 -24.394 1.00 92.12 171 GLY A C 1
ATOM 1403 O O . GLY A 1 171 ? -0.530 -5.883 -25.618 1.00 92.12 171 GLY A O 1
ATOM 1404 N N . ASN A 1 172 ? -0.442 -4.777 -23.681 1.00 96.94 172 ASN A N 1
ATOM 1405 C CA . ASN A 1 172 ? -0.080 -3.516 -24.329 1.00 96.94 172 ASN A CA 1
ATOM 1406 C C . ASN A 1 172 ? 1.354 -3.553 -24.857 1.00 96.94 172 ASN A C 1
ATOM 1408 O O . ASN A 1 172 ? 2.259 -3.999 -24.159 1.00 96.94 172 ASN A O 1
ATOM 1412 N N . LEU A 1 173 ? 1.560 -3.034 -26.066 1.00 97.44 173 LEU A N 1
ATOM 1413 C CA . LEU A 1 173 ? 2.884 -2.769 -26.617 1.00 97.44 173 LEU A CA 1
ATOM 1414 C C . LEU A 1 173 ? 3.366 -1.408 -26.110 1.00 97.44 173 LEU A C 1
ATOM 1416 O O . LEU A 1 173 ? 2.658 -0.412 -26.255 1.00 97.44 173 LEU A O 1
ATOM 1420 N N . VAL A 1 174 ? 4.554 -1.363 -25.515 1.00 97.69 174 VAL A N 1
ATOM 1421 C CA . VAL A 1 174 ? 5.139 -0.137 -24.961 1.00 97.69 174 VAL A CA 1
ATOM 1422 C C . VAL A 1 174 ? 6.496 0.100 -25.593 1.00 97.69 174 VAL A C 1
ATOM 1424 O O . VAL A 1 174 ? 7.391 -0.741 -25.494 1.00 97.69 174 VAL A O 1
ATOM 1427 N N . PHE A 1 175 ? 6.631 1.265 -26.219 1.00 96.94 175 PHE A N 1
ATOM 1428 C CA . PHE A 1 175 ? 7.861 1.716 -26.844 1.00 96.94 175 PHE A CA 1
ATOM 1429 C C . PHE A 1 175 ? 8.460 2.886 -26.070 1.00 96.94 175 PHE A C 1
ATOM 1431 O O . PHE A 1 175 ? 7.767 3.870 -25.817 1.00 96.94 175 PHE A O 1
ATOM 1438 N N . ASP A 1 176 ? 9.744 2.786 -25.734 1.00 95.88 176 ASP A N 1
ATOM 1439 C CA . ASP A 1 176 ? 10.525 3.902 -25.198 1.00 95.88 176 ASP A CA 1
ATOM 1440 C C . ASP A 1 176 ? 11.668 4.251 -26.169 1.00 95.88 176 ASP A C 1
ATOM 1442 O O . ASP A 1 176 ? 12.619 3.469 -26.290 1.00 95.88 176 ASP A O 1
ATOM 1446 N N . PRO A 1 177 ? 11.592 5.387 -26.892 1.00 95.31 177 PRO A N 1
ATOM 1447 C CA . PRO A 1 177 ? 12.620 5.780 -27.853 1.00 95.31 177 PRO A CA 1
ATOM 1448 C C . PRO A 1 177 ? 13.940 6.222 -27.201 1.00 95.31 177 PRO A C 1
ATOM 1450 O O . PRO A 1 177 ? 14.921 6.397 -27.925 1.00 95.31 177 PRO A O 1
ATOM 1453 N N . PHE A 1 178 ? 13.963 6.392 -25.872 1.00 93.00 178 PHE A N 1
ATOM 1454 C CA . PHE A 1 178 ? 15.128 6.779 -25.072 1.00 93.00 178 PHE A CA 1
ATOM 1455 C C . PHE A 1 178 ? 15.219 5.892 -23.824 1.00 93.00 178 PHE A C 1
ATOM 1457 O O . PHE A 1 178 ? 15.175 6.364 -22.686 1.00 93.00 178 PHE A O 1
ATOM 1464 N N . VAL A 1 179 ? 15.303 4.578 -24.048 1.00 92.62 179 VAL A N 1
ATOM 1465 C CA . VAL A 1 179 ? 15.112 3.560 -23.004 1.00 92.62 179 VAL A CA 1
ATOM 1466 C C . VAL A 1 179 ? 16.085 3.688 -21.835 1.00 92.62 179 VAL A C 1
ATOM 1468 O O . VAL A 1 179 ? 15.755 3.286 -20.709 1.00 92.62 179 VAL A O 1
ATOM 1471 N N . GLY A 1 180 ? 17.288 4.218 -22.073 1.00 90.88 180 GLY A N 1
ATOM 1472 C CA . GLY A 1 180 ? 18.333 4.283 -21.069 1.00 90.88 180 GLY A CA 1
ATOM 1473 C C . GLY A 1 180 ? 18.521 2.916 -20.408 1.00 90.88 180 GLY A C 1
ATOM 1474 O O . GLY A 1 180 ? 18.536 1.874 -21.060 1.00 90.88 180 GLY A O 1
ATOM 1475 N N . THR A 1 181 ? 18.551 2.891 -19.075 1.00 89.31 181 THR A N 1
ATOM 1476 C CA . THR A 1 181 ? 18.692 1.660 -18.271 1.00 89.31 181 THR A CA 1
ATOM 1477 C C . THR A 1 181 ? 17.426 0.800 -18.168 1.00 89.31 181 THR A C 1
ATOM 1479 O O . THR A 1 181 ? 17.427 -0.204 -17.446 1.00 89.31 181 THR A O 1
ATOM 1482 N N . GLY A 1 182 ? 16.344 1.185 -18.853 1.00 91.69 182 GLY A N 1
ATOM 1483 C CA . GLY A 1 182 ? 15.090 0.437 -18.937 1.00 91.69 182 GLY A CA 1
ATOM 1484 C C . GLY A 1 182 ? 14.109 0.670 -17.790 1.00 91.69 182 GLY A C 1
ATOM 1485 O O . GLY A 1 182 ? 13.182 -0.118 -17.630 1.00 91.69 182 GLY A O 1
ATOM 1486 N N . SER A 1 183 ? 14.273 1.716 -16.968 1.00 93.50 183 SER A N 1
ATOM 1487 C CA . SER A 1 183 ? 13.394 1.948 -15.804 1.00 93.50 183 SER A CA 1
ATOM 1488 C C . SER A 1 183 ? 11.905 2.030 -16.155 1.00 93.50 183 SER A C 1
ATOM 1490 O O . SER A 1 183 ? 11.095 1.388 -15.483 1.00 93.50 183 SER A O 1
ATOM 1492 N N . LEU A 1 184 ? 11.550 2.791 -17.196 1.00 95.44 184 LEU A N 1
ATOM 1493 C CA . LEU A 1 184 ? 10.157 2.966 -17.618 1.00 95.44 184 LEU A CA 1
ATOM 1494 C C . LEU A 1 184 ? 9.575 1.662 -18.169 1.00 95.44 184 LEU A C 1
ATOM 1496 O O . LEU A 1 184 ? 8.476 1.261 -17.789 1.00 95.44 184 LEU A O 1
ATOM 1500 N N . LEU A 1 185 ? 10.346 0.949 -18.991 1.00 95.50 185 LEU A N 1
ATOM 1501 C CA . LEU A 1 185 ? 9.923 -0.322 -19.574 1.00 95.50 185 LEU A CA 1
ATOM 1502 C C . LEU A 1 185 ? 9.781 -1.440 -18.532 1.00 95.50 185 LEU A C 1
ATOM 1504 O O . LEU A 1 185 ? 8.836 -2.222 -18.595 1.00 95.50 185 LEU A O 1
ATOM 1508 N N . ILE A 1 186 ? 10.651 -1.501 -17.523 1.00 94.31 186 ILE A N 1
ATOM 1509 C CA . ILE A 1 186 ? 10.495 -2.451 -16.409 1.00 94.31 186 ILE A CA 1
ATOM 1510 C C . ILE A 1 186 ? 9.200 -2.155 -15.633 1.00 94.31 186 ILE A C 1
ATOM 1512 O O . ILE A 1 186 ? 8.459 -3.076 -15.291 1.00 94.31 186 ILE A O 1
ATOM 1516 N N . ALA A 1 187 ? 8.884 -0.878 -15.389 1.00 95.25 187 ALA A N 1
ATOM 1517 C CA . ALA A 1 187 ? 7.633 -0.494 -14.734 1.00 95.25 187 ALA A CA 1
ATOM 1518 C C . ALA A 1 187 ? 6.394 -0.813 -15.590 1.00 95.25 187 ALA A C 1
ATOM 1520 O O . ALA A 1 187 ? 5.389 -1.281 -15.059 1.00 95.25 187 ALA A O 1
ATOM 1521 N N . ALA A 1 188 ? 6.464 -0.629 -16.909 1.00 96.12 188 ALA A N 1
ATOM 1522 C CA . ALA A 1 188 ? 5.404 -1.051 -17.822 1.00 96.12 188 ALA A CA 1
ATOM 1523 C C . ALA A 1 188 ? 5.234 -2.583 -17.842 1.00 96.12 188 ALA A C 1
ATOM 1525 O O . ALA A 1 188 ? 4.112 -3.087 -17.765 1.00 96.12 188 ALA A O 1
ATOM 1526 N N . SER A 1 189 ? 6.343 -3.329 -17.847 1.00 94.44 189 SER A N 1
ATOM 1527 C CA . SER A 1 189 ? 6.348 -4.797 -17.778 1.00 94.44 189 SER A CA 1
ATOM 1528 C C . SER A 1 189 ? 5.717 -5.315 -16.482 1.00 94.44 189 SER A C 1
ATOM 1530 O O . SER A 1 189 ? 5.021 -6.327 -16.490 1.00 94.44 189 SER A O 1
ATOM 1532 N N . GLN A 1 190 ? 5.893 -4.599 -15.365 1.00 93.00 190 GLN A N 1
ATOM 1533 C CA . GLN A 1 190 ? 5.255 -4.919 -14.081 1.00 93.00 190 GLN A CA 1
ATOM 1534 C C . GLN A 1 190 ? 3.719 -4.908 -14.151 1.00 93.00 190 GLN A C 1
ATOM 1536 O O . GLN A 1 190 ? 3.082 -5.619 -13.375 1.00 93.00 190 GLN A O 1
ATOM 1541 N N . PHE A 1 191 ? 3.128 -4.169 -15.094 1.00 92.75 191 PHE A N 1
ATOM 1542 C CA . PHE A 1 191 ? 1.686 -4.171 -15.366 1.00 92.75 191 PHE A CA 1
ATOM 1543 C C . PHE A 1 191 ? 1.290 -5.025 -16.588 1.00 92.75 191 PHE A C 1
ATOM 1545 O O . PHE A 1 191 ? 0.159 -4.928 -17.067 1.00 92.75 191 PHE A O 1
ATOM 1552 N N . GLY A 1 192 ? 2.198 -5.877 -17.079 1.00 91.69 192 GLY A N 1
ATOM 1553 C CA . GLY A 1 192 ? 1.963 -6.805 -18.190 1.00 91.69 192 GLY A CA 1
ATOM 1554 C C . GLY A 1 192 ? 2.175 -6.209 -19.586 1.00 91.69 192 GLY A C 1
ATOM 1555 O O . GLY A 1 192 ? 1.738 -6.800 -20.574 1.00 91.69 192 GLY A O 1
ATOM 1556 N N . GLY A 1 193 ? 2.816 -5.042 -19.685 1.00 94.75 193 GLY A N 1
ATOM 1557 C CA . GLY A 1 193 ? 3.205 -4.470 -20.971 1.00 94.75 193 GLY A CA 1
ATOM 1558 C C . GLY A 1 193 ? 4.335 -5.265 -21.635 1.00 94.75 193 GLY A C 1
ATOM 1559 O O . GLY A 1 193 ? 5.305 -5.649 -20.985 1.00 94.75 193 GLY A O 1
ATOM 1560 N N . TYR A 1 194 ? 4.229 -5.474 -22.942 1.00 94.50 194 TYR A N 1
ATOM 1561 C CA . TYR A 1 194 ? 5.296 -5.972 -23.801 1.00 94.50 194 TYR A CA 1
ATOM 1562 C C . TYR A 1 194 ? 6.150 -4.800 -24.256 1.00 94.50 194 TYR A C 1
ATOM 1564 O O . TYR A 1 194 ? 5.684 -3.916 -24.975 1.00 94.50 194 TYR A O 1
ATOM 1572 N N . THR A 1 195 ? 7.401 -4.782 -23.815 1.00 94.94 195 THR A N 1
ATOM 1573 C CA . THR A 1 195 ? 8.235 -3.592 -23.930 1.00 94.94 195 THR A CA 1
ATOM 1574 C C . THR A 1 195 ? 9.372 -3.756 -24.915 1.00 94.94 195 THR A C 1
ATOM 1576 O O . THR A 1 195 ? 10.067 -4.770 -24.902 1.00 94.94 195 THR A O 1
ATOM 1579 N N . PHE A 1 196 ? 9.616 -2.715 -25.696 1.00 94.25 196 PHE A N 1
ATOM 1580 C CA . PHE A 1 196 ? 10.794 -2.565 -26.537 1.00 94.25 196 PHE A CA 1
ATOM 1581 C C . PHE A 1 196 ? 11.249 -1.109 -26.482 1.00 94.25 196 PHE A C 1
ATOM 1583 O O . PHE A 1 196 ? 10.474 -0.209 -26.166 1.00 94.25 196 PHE A O 1
ATOM 1590 N N . GLY A 1 197 ? 12.524 -0.864 -26.741 1.00 93.06 197 GLY A N 1
ATOM 1591 C CA . GLY A 1 197 ? 13.058 0.483 -26.666 1.00 93.06 197 GLY A CA 1
ATOM 1592 C C . GLY A 1 197 ? 14.346 0.625 -27.442 1.00 93.06 197 GLY A C 1
ATOM 1593 O O . GLY A 1 197 ? 15.011 -0.364 -27.755 1.00 93.06 197 GLY A O 1
ATOM 1594 N N . THR A 1 198 ? 14.666 1.867 -27.762 1.00 93.25 198 THR A N 1
ATOM 1595 C CA . THR A 1 198 ? 15.885 2.250 -28.470 1.00 93.25 198 THR A CA 1
ATOM 1596 C C . THR A 1 198 ? 16.643 3.273 -27.647 1.00 93.25 198 THR A C 1
ATOM 1598 O O . THR A 1 198 ? 16.061 3.982 -26.833 1.00 93.25 198 THR A O 1
ATOM 1601 N N . ASP A 1 199 ? 17.950 3.343 -27.855 1.00 92.00 199 ASP A N 1
ATOM 1602 C CA . ASP A 1 199 ? 18.790 4.412 -27.334 1.00 92.00 199 ASP A CA 1
ATOM 1603 C C . ASP A 1 199 ? 19.911 4.671 -28.339 1.00 92.00 199 ASP A C 1
ATOM 1605 O O . ASP A 1 199 ? 20.315 3.764 -29.073 1.00 92.00 199 ASP A O 1
ATOM 1609 N N . ILE A 1 200 ? 20.410 5.902 -28.375 1.00 93.38 200 ILE A N 1
ATOM 1610 C CA . ILE A 1 200 ? 21.555 6.261 -29.210 1.00 93.38 200 ILE A CA 1
ATOM 1611 C C . ILE A 1 200 ? 22.872 5.801 -28.568 1.00 93.38 200 ILE A C 1
ATOM 1613 O O . ILE A 1 200 ? 23.851 5.552 -29.275 1.00 93.38 200 ILE A O 1
ATOM 1617 N N . ASP A 1 201 ? 22.909 5.653 -27.238 1.00 87.94 201 ASP A N 1
ATOM 1618 C CA . ASP A 1 201 ? 24.103 5.210 -26.523 1.00 87.94 201 ASP A CA 1
ATOM 1619 C C . ASP A 1 201 ? 24.282 3.685 -26.618 1.00 87.94 201 ASP A C 1
ATOM 1621 O O . ASP A 1 201 ? 23.852 2.896 -25.768 1.00 87.94 201 ASP A O 1
ATOM 1625 N N . PHE A 1 202 ? 24.996 3.277 -27.669 1.00 85.06 202 PHE A N 1
ATOM 1626 C CA . PHE A 1 202 ? 25.413 1.895 -27.897 1.00 85.06 202 PHE A CA 1
ATOM 1627 C C . PHE A 1 202 ? 26.180 1.307 -26.704 1.00 85.06 202 PHE A C 1
ATOM 1629 O O . PHE A 1 202 ? 25.982 0.146 -26.336 1.00 85.06 202 PHE A O 1
ATOM 1636 N N . LEU A 1 203 ? 27.075 2.085 -26.085 1.00 85.31 203 LEU A N 1
ATOM 1637 C CA . LEU A 1 203 ? 27.893 1.580 -24.987 1.00 85.31 203 LEU A CA 1
ATOM 1638 C C . LEU A 1 203 ? 27.022 1.273 -23.776 1.00 85.31 203 LEU A C 1
ATOM 1640 O O . LEU A 1 203 ? 27.235 0.249 -23.128 1.00 85.31 203 LEU A O 1
ATOM 1644 N N . MET A 1 204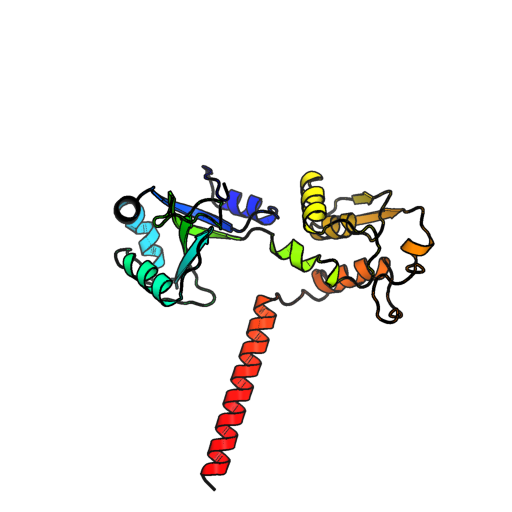 ? 26.039 2.118 -23.474 1.00 83.69 204 MET A N 1
ATOM 1645 C CA . MET A 1 204 ? 25.115 1.885 -22.372 1.00 83.69 204 MET A CA 1
ATOM 1646 C C . MET A 1 204 ? 24.221 0.670 -22.644 1.00 83.69 204 MET A C 1
ATOM 1648 O O . MET A 1 204 ? 24.155 -0.216 -21.789 1.00 83.69 204 MET A O 1
ATOM 1652 N N . LEU A 1 205 ? 23.614 0.568 -23.834 1.00 81.75 205 LEU A N 1
ATOM 1653 C CA . LEU A 1 205 ? 22.751 -0.564 -24.208 1.00 81.75 205 LEU A CA 1
ATOM 1654 C C . LEU A 1 205 ? 23.457 -1.914 -24.068 1.00 81.75 205 LEU A C 1
ATOM 1656 O O . LEU A 1 205 ? 22.893 -2.875 -23.538 1.00 81.75 205 LEU A O 1
ATOM 1660 N N . HIS A 1 206 ? 24.724 -1.963 -24.473 1.00 79.56 206 HIS A N 1
ATOM 1661 C CA . HIS A 1 206 ? 25.548 -3.163 -24.381 1.00 79.56 206 HIS A CA 1
ATOM 1662 C C . HIS A 1 206 ? 26.294 -3.305 -23.048 1.00 79.56 206 HIS A C 1
ATOM 1664 O O . HIS A 1 206 ? 27.166 -4.166 -22.933 1.00 79.56 206 HIS A O 1
ATOM 1670 N N . GLY A 1 207 ? 25.984 -2.476 -22.043 1.00 77.56 207 GLY A N 1
ATOM 1671 C CA . GLY A 1 207 ? 26.608 -2.541 -20.722 1.00 77.56 207 GLY A CA 1
ATOM 1672 C C . GLY A 1 207 ? 28.123 -2.338 -20.762 1.00 77.56 207 GLY A C 1
ATOM 1673 O O . GLY A 1 207 ? 28.835 -2.841 -19.903 1.00 77.56 207 GLY A O 1
ATOM 1674 N N . ARG A 1 208 ? 28.658 -1.628 -21.760 1.00 77.94 208 ARG A N 1
ATOM 1675 C CA . ARG A 1 208 ? 30.092 -1.348 -21.976 1.00 77.94 208 ARG A CA 1
ATOM 1676 C C . ARG A 1 208 ? 30.560 -0.035 -21.343 1.00 77.94 208 ARG A C 1
ATOM 1678 O O . ARG A 1 208 ? 31.740 0.289 -21.421 1.00 77.94 208 ARG A O 1
ATOM 1685 N N . THR A 1 209 ? 29.672 0.693 -20.674 1.00 74.69 209 THR A N 1
ATOM 1686 C CA . THR A 1 209 ? 30.006 1.915 -19.933 1.00 74.69 209 THR A CA 1
ATOM 1687 C C . THR A 1 209 ? 30.840 1.629 -18.680 1.00 74.69 209 THR A C 1
ATOM 1689 O O . THR A 1 209 ? 30.982 0.480 -18.233 1.00 74.69 209 THR A O 1
ATOM 1692 N N . ARG A 1 210 ? 31.434 2.690 -18.116 1.00 67.69 210 ARG A N 1
ATOM 1693 C CA . ARG A 1 210 ? 32.148 2.613 -16.837 1.00 67.69 210 ARG A CA 1
ATOM 1694 C C . ARG A 1 210 ? 31.171 2.188 -15.730 1.00 67.69 210 ARG A C 1
ATOM 1696 O O . ARG A 1 210 ? 30.068 2.736 -15.672 1.00 67.69 210 ARG A O 1
ATOM 1703 N N . PRO A 1 211 ? 31.552 1.238 -14.859 1.00 63.25 211 PRO A N 1
ATOM 1704 C CA . PRO A 1 211 ? 30.683 0.795 -13.779 1.00 63.25 211 PRO A CA 1
ATOM 1705 C C . PRO A 1 211 ? 30.359 1.974 -12.856 1.00 63.25 211 PRO A C 1
ATOM 1707 O O . PRO A 1 211 ? 31.239 2.733 -12.461 1.00 63.25 211 PRO A O 1
ATOM 1710 N N . THR A 1 212 ? 29.078 2.137 -12.521 1.00 62.81 212 THR A N 1
ATOM 1711 C CA . THR A 1 212 ? 28.642 3.146 -11.536 1.00 62.81 212 THR A CA 1
ATOM 1712 C C . THR A 1 212 ? 28.912 2.677 -10.099 1.00 62.81 212 THR A C 1
ATOM 1714 O O . THR A 1 212 ? 28.944 3.481 -9.171 1.00 62.81 212 THR A O 1
ATOM 1717 N N . ARG A 1 213 ? 29.125 1.370 -9.890 1.00 68.38 213 ARG A N 1
ATOM 1718 C CA . ARG A 1 213 ? 29.494 0.794 -8.591 1.00 68.38 213 ARG A CA 1
ATOM 1719 C C . ARG A 1 213 ? 31.016 0.732 -8.445 1.00 68.38 213 ARG A C 1
ATOM 1721 O O . ARG A 1 213 ? 31.724 0.478 -9.408 1.00 68.38 213 ARG A O 1
ATOM 1728 N N . ILE A 1 214 ? 31.486 0.922 -7.211 1.00 60.00 214 ILE A N 1
ATOM 1729 C CA . ILE A 1 214 ? 32.912 0.870 -6.832 1.00 60.00 214 ILE A CA 1
ATOM 1730 C C . ILE A 1 214 ? 33.493 -0.549 -7.017 1.00 60.00 214 ILE A C 1
ATOM 1732 O O . ILE A 1 214 ? 34.694 -0.711 -7.207 1.00 60.00 214 ILE A O 1
ATOM 1736 N N . SER A 1 215 ? 32.649 -1.585 -6.965 1.00 60.75 215 SER A N 1
ATOM 1737 C CA . SER A 1 215 ? 33.046 -2.986 -7.138 1.00 60.75 215 SER A CA 1
ATOM 1738 C C . SER A 1 215 ? 33.387 -3.335 -8.590 1.00 60.75 215 SER A C 1
ATOM 1740 O O . SER A 1 215 ? 32.868 -2.721 -9.521 1.00 60.75 215 SER A O 1
ATOM 1742 N N . GLN A 1 216 ? 34.208 -4.375 -8.782 1.00 56.88 216 GLN A N 1
ATOM 1743 C CA . GLN A 1 216 ? 34.480 -4.946 -10.104 1.00 56.88 216 GLN A CA 1
ATOM 1744 C C . GLN A 1 216 ? 33.180 -5.301 -10.839 1.00 56.88 216 GLN A C 1
ATOM 1746 O O . GLN A 1 216 ? 32.234 -5.821 -10.246 1.00 56.88 216 GLN A O 1
ATOM 1751 N N . LYS A 1 217 ? 33.174 -5.006 -12.139 1.00 58.47 217 LYS A N 1
ATOM 1752 C CA . LYS A 1 217 ? 32.075 -5.260 -13.069 1.00 58.47 217 LYS A CA 1
ATOM 1753 C C . LYS A 1 217 ? 31.816 -6.766 -13.161 1.00 58.47 217 LYS A C 1
ATOM 1755 O O . LYS A 1 217 ? 32.725 -7.510 -13.530 1.00 58.47 217 LYS A O 1
ATOM 1760 N N . ALA A 1 218 ? 30.609 -7.216 -12.819 1.00 64.06 218 ALA A N 1
ATOM 1761 C CA . ALA A 1 218 ? 30.243 -8.617 -13.015 1.00 64.06 218 ALA A CA 1
ATOM 1762 C C . ALA A 1 218 ? 30.093 -8.933 -14.516 1.00 64.06 218 ALA A C 1
ATOM 1764 O O . ALA A 1 218 ? 29.782 -8.056 -15.325 1.00 64.06 218 ALA A O 1
ATOM 1765 N N . THR A 1 219 ? 30.333 -10.188 -14.905 1.00 65.38 219 THR A N 1
ATOM 1766 C CA . THR A 1 219 ? 30.300 -10.633 -16.312 1.00 65.38 219 THR A CA 1
ATOM 1767 C C . THR A 1 219 ? 28.909 -10.547 -16.949 1.00 65.38 219 THR A C 1
ATOM 1769 O O . THR A 1 219 ? 28.802 -10.556 -18.172 1.00 65.38 219 THR A O 1
ATOM 1772 N N . ASP A 1 220 ? 27.854 -10.425 -16.140 1.00 72.25 220 ASP A N 1
ATOM 1773 C CA . ASP A 1 220 ? 26.447 -10.361 -16.541 1.00 72.25 220 ASP A CA 1
ATOM 1774 C C . ASP A 1 220 ? 25.832 -8.945 -16.463 1.00 72.25 220 ASP A C 1
ATOM 1776 O O . ASP A 1 220 ? 24.625 -8.788 -16.659 1.00 72.25 220 ASP A O 1
ATOM 1780 N N . GLU A 1 221 ? 26.622 -7.892 -16.210 1.00 74.25 221 GLU A N 1
ATOM 1781 C CA . GLU A 1 221 ? 26.114 -6.512 -16.134 1.00 74.25 221 GLU A CA 1
ATOM 1782 C C . GLU A 1 221 ? 25.722 -5.955 -17.512 1.00 74.25 221 GLU A C 1
ATOM 1784 O O . GLU A 1 221 ? 26.515 -5.330 -18.215 1.00 74.25 221 GLU A O 1
ATOM 1789 N N . SER A 1 222 ? 24.457 -6.138 -17.885 1.00 80.81 222 SER A N 1
ATOM 1790 C CA . SER A 1 222 ? 23.863 -5.532 -19.079 1.00 80.81 222 SER A CA 1
ATOM 1791 C C . SER A 1 222 ? 22.424 -5.088 -18.836 1.00 80.81 222 SER A C 1
ATOM 1793 O O . SER A 1 222 ? 21.758 -5.534 -17.898 1.00 80.81 222 SER A O 1
ATOM 1795 N N . ILE A 1 223 ? 21.919 -4.223 -19.715 1.00 82.88 223 ILE A N 1
ATOM 1796 C CA . ILE A 1 223 ? 20.518 -3.790 -19.679 1.00 82.88 223 ILE A CA 1
ATOM 1797 C C . ILE A 1 223 ? 19.586 -4.964 -19.946 1.00 82.88 223 ILE A C 1
ATOM 1799 O O . ILE A 1 223 ? 18.607 -5.132 -19.227 1.00 82.88 223 ILE A O 1
ATOM 1803 N N . ILE A 1 224 ? 19.930 -5.823 -20.909 1.00 83.75 224 ILE A N 1
ATOM 1804 C CA . ILE A 1 224 ? 19.190 -7.061 -21.192 1.00 83.75 224 ILE A CA 1
ATOM 1805 C C . ILE A 1 224 ? 19.066 -7.901 -19.920 1.00 83.75 224 ILE A C 1
ATOM 1807 O O . ILE A 1 224 ? 17.984 -8.399 -19.619 1.00 83.75 224 ILE A O 1
ATOM 1811 N N . MET A 1 225 ? 20.131 -7.983 -19.119 1.00 84.44 225 MET A N 1
ATOM 1812 C CA . MET A 1 225 ? 20.087 -8.723 -17.865 1.00 84.44 225 MET A CA 1
ATOM 1813 C C . MET A 1 225 ? 19.124 -8.111 -16.843 1.00 84.44 225 MET A C 1
ATOM 1815 O O . MET A 1 225 ? 18.540 -8.861 -16.075 1.00 84.44 225 MET A O 1
ATOM 1819 N N . ASN A 1 226 ? 18.869 -6.797 -16.847 1.00 85.25 226 ASN A N 1
ATOM 1820 C CA . ASN A 1 226 ? 17.807 -6.228 -16.007 1.00 85.25 226 ASN A CA 1
ATOM 1821 C C . ASN A 1 226 ? 16.421 -6.772 -16.393 1.00 85.25 226 ASN A C 1
ATOM 1823 O O . ASN A 1 226 ? 15.613 -7.046 -15.509 1.00 85.25 226 ASN A O 1
ATOM 1827 N N . PHE A 1 227 ? 16.147 -6.945 -17.690 1.00 86.19 227 PHE A N 1
ATOM 1828 C CA . PHE A 1 227 ? 14.882 -7.511 -18.171 1.00 86.19 227 PHE A CA 1
ATOM 1829 C C . PHE A 1 227 ? 14.796 -9.018 -17.923 1.00 86.19 227 PHE A C 1
ATOM 1831 O O . PHE A 1 227 ? 13.751 -9.498 -17.486 1.00 86.19 227 PHE A O 1
ATOM 1838 N N . THR A 1 228 ? 15.884 -9.760 -18.149 1.00 83.75 228 THR A N 1
ATOM 1839 C CA . THR A 1 228 ? 15.949 -11.200 -17.861 1.00 83.75 228 THR A CA 1
ATOM 1840 C C . THR A 1 228 ? 15.786 -11.467 -16.370 1.00 83.75 228 THR A C 1
ATOM 1842 O O . THR A 1 228 ? 14.908 -12.233 -15.994 1.00 83.75 228 THR A O 1
ATOM 1845 N N . ASP A 1 229 ? 16.542 -10.774 -15.517 1.00 81.50 229 ASP A N 1
ATOM 1846 C CA . ASP A 1 229 ? 16.450 -10.871 -14.057 1.00 81.50 229 ASP A CA 1
ATOM 1847 C C . ASP A 1 229 ? 15.044 -10.506 -13.561 1.00 81.50 229 ASP A C 1
ATOM 1849 O O . ASP A 1 229 ? 14.472 -11.218 -12.739 1.00 81.50 229 ASP A O 1
ATOM 1853 N N . PHE A 1 230 ? 14.434 -9.449 -14.109 1.00 81.88 230 PHE A N 1
ATOM 1854 C CA . PHE A 1 230 ? 13.048 -9.090 -13.807 1.00 81.88 230 PHE A CA 1
ATOM 1855 C C . PHE A 1 230 ? 12.064 -10.202 -14.213 1.00 81.88 230 PHE A C 1
ATOM 1857 O O . PHE A 1 230 ? 11.222 -10.615 -13.411 1.00 81.88 230 PHE A O 1
ATOM 1864 N N . ARG A 1 231 ? 12.177 -10.726 -15.439 1.00 80.88 231 ARG A N 1
ATOM 1865 C CA . ARG A 1 231 ? 11.328 -11.818 -15.936 1.00 80.88 231 ARG A CA 1
ATOM 1866 C C . ARG A 1 231 ? 11.480 -13.075 -15.083 1.00 80.88 231 ARG A C 1
ATOM 1868 O O . ARG A 1 231 ? 10.478 -13.672 -14.688 1.00 80.88 231 ARG A O 1
ATOM 1875 N N . GLU A 1 232 ? 12.711 -13.471 -14.789 1.00 79.62 232 GLU A N 1
ATOM 1876 C CA . GLU A 1 232 ? 13.007 -14.655 -13.991 1.00 79.62 232 GLU A CA 1
ATOM 1877 C C . GLU A 1 232 ? 12.459 -14.514 -12.574 1.00 79.62 232 GLU A C 1
ATOM 1879 O O . GLU A 1 232 ? 11.687 -15.366 -12.136 1.00 79.62 232 GLU A O 1
ATOM 1884 N N . LYS A 1 233 ? 12.766 -13.408 -11.887 1.00 73.19 233 LYS A N 1
ATOM 1885 C CA . LYS A 1 233 ? 12.307 -13.157 -10.514 1.00 73.19 233 LYS A CA 1
ATOM 1886 C C . LYS A 1 233 ? 10.789 -13.133 -10.393 1.00 73.19 233 LYS A C 1
ATOM 1888 O O . LYS A 1 233 ? 10.234 -13.704 -9.454 1.00 73.19 233 LYS A O 1
ATOM 1893 N N . TYR A 1 234 ? 10.103 -12.465 -11.318 1.00 70.62 234 TYR A N 1
ATOM 1894 C CA . TYR A 1 234 ? 8.695 -12.121 -11.112 1.00 70.62 234 TYR A CA 1
ATOM 1895 C C . TYR A 1 234 ? 7.700 -12.949 -11.912 1.00 70.62 234 TYR A C 1
ATOM 1897 O O . TYR A 1 234 ? 6.545 -13.026 -11.499 1.00 70.62 234 TYR A O 1
ATOM 1905 N N . PHE A 1 235 ? 8.129 -13.603 -12.991 1.00 70.75 235 PHE A N 1
ATOM 1906 C CA . PHE A 1 235 ? 7.240 -14.409 -13.831 1.00 70.75 235 PHE A CA 1
ATOM 1907 C C . PHE A 1 235 ? 7.630 -15.887 -13.871 1.00 70.75 235 PHE A C 1
ATOM 1909 O O . PHE A 1 235 ? 6.734 -16.725 -13.882 1.00 70.75 235 PHE A O 1
ATOM 1916 N N . ALA A 1 236 ? 8.925 -16.226 -13.856 1.00 68.38 236 ALA A N 1
ATOM 1917 C CA . ALA A 1 236 ? 9.358 -17.626 -13.924 1.00 68.38 236 ALA A CA 1
ATOM 1918 C C . ALA A 1 236 ? 9.436 -18.295 -12.543 1.00 68.38 236 ALA A C 1
ATOM 1920 O O . ALA A 1 236 ? 8.915 -19.389 -12.352 1.00 68.38 236 ALA A O 1
ATOM 1921 N N . LEU A 1 237 ? 10.066 -17.632 -11.571 1.00 59.25 237 LEU A N 1
ATOM 1922 C CA . LEU A 1 237 ? 10.367 -18.212 -10.260 1.00 59.25 237 LEU A CA 1
ATOM 1923 C C . LEU A 1 237 ? 9.322 -17.887 -9.183 1.00 59.25 237 LEU A C 1
ATOM 1925 O O . LEU A 1 237 ? 9.458 -18.407 -8.081 1.00 59.25 237 LEU A O 1
ATOM 1929 N N . ARG A 1 238 ? 8.308 -17.049 -9.487 1.00 54.38 238 ARG A N 1
ATOM 1930 C CA . ARG A 1 238 ? 7.327 -16.485 -8.527 1.00 54.38 238 ARG A CA 1
ATOM 1931 C C . ARG A 1 238 ? 8.016 -16.136 -7.198 1.00 54.38 238 ARG A C 1
ATOM 1933 O O . ARG A 1 238 ? 7.909 -16.883 -6.231 1.00 54.38 238 ARG A O 1
ATOM 1940 N N . GLU A 1 239 ? 8.765 -15.027 -7.168 1.00 52.78 239 GLU A N 1
ATOM 1941 C CA . GLU A 1 239 ? 9.516 -14.614 -5.973 1.00 52.78 239 GLU A CA 1
ATOM 1942 C C . GLU A 1 239 ? 8.679 -14.735 -4.683 1.00 52.78 239 GLU A C 1
ATOM 1944 O O . GLU A 1 239 ? 7.658 -14.064 -4.524 1.00 52.78 239 GLU A O 1
ATOM 1949 N N . GLU A 1 240 ? 9.165 -15.569 -3.755 1.00 54.03 240 GLU A N 1
ATOM 1950 C CA . GLU A 1 240 ? 8.720 -15.635 -2.362 1.00 54.03 240 GLU A CA 1
ATOM 1951 C C . GLU A 1 240 ? 8.743 -14.205 -1.794 1.00 54.03 240 GLU A C 1
ATOM 1953 O O . GLU A 1 240 ? 9.795 -13.554 -1.732 1.00 54.03 240 GLU A O 1
ATOM 1958 N N . THR A 1 241 ? 7.580 -13.681 -1.407 1.00 55.44 241 THR A N 1
ATOM 1959 C CA . THR A 1 241 ? 7.432 -12.317 -0.897 1.00 55.44 241 THR A CA 1
ATOM 1960 C C . THR A 1 241 ? 8.395 -12.086 0.270 1.00 55.44 241 THR A C 1
ATOM 1962 O O . THR A 1 241 ? 8.749 -12.996 1.026 1.00 55.44 241 THR A O 1
ATOM 1965 N N . ARG A 1 242 ? 8.811 -10.832 0.511 1.00 50.25 242 ARG A N 1
ATOM 1966 C CA . ARG A 1 242 ? 9.660 -10.508 1.680 1.00 50.25 242 ARG A CA 1
ATOM 1967 C C . ARG A 1 242 ? 9.069 -11.027 2.995 1.00 50.25 242 ARG A C 1
ATOM 1969 O O . ARG A 1 242 ? 9.829 -11.353 3.908 1.00 50.25 242 ARG A O 1
ATOM 1976 N N . LYS A 1 243 ? 7.738 -11.083 3.095 1.00 50.59 243 LYS A N 1
ATOM 1977 C CA . LYS A 1 243 ? 6.999 -11.631 4.233 1.00 50.59 243 LYS A CA 1
ATOM 1978 C C . LYS A 1 243 ? 7.202 -13.141 4.350 1.00 50.59 243 LYS A C 1
ATOM 1980 O O . LYS A 1 243 ? 7.609 -13.593 5.416 1.00 50.59 243 LYS A O 1
ATOM 1985 N N . GLU A 1 244 ? 7.005 -13.889 3.270 1.00 58.22 244 GLU A N 1
ATOM 1986 C CA . GLU A 1 244 ? 7.234 -15.339 3.220 1.00 58.22 244 GLU A CA 1
ATOM 1987 C C . GLU A 1 244 ? 8.701 -15.680 3.508 1.00 58.22 244 GLU A C 1
ATOM 1989 O O . GLU A 1 244 ? 8.983 -16.443 4.428 1.00 58.22 244 GLU A O 1
ATOM 1994 N N . LYS A 1 245 ? 9.652 -14.973 2.887 1.00 66.25 245 LYS A N 1
ATOM 1995 C CA . LYS A 1 245 ? 11.091 -15.155 3.139 1.00 66.25 245 LYS A CA 1
ATOM 1996 C C . LYS A 1 245 ? 11.483 -14.862 4.591 1.00 66.25 245 LYS A C 1
ATOM 1998 O O . LYS A 1 245 ? 12.347 -15.535 5.157 1.00 66.25 245 LYS A O 1
ATOM 2003 N N . ARG A 1 246 ? 10.875 -13.845 5.220 1.00 67.94 246 ARG A N 1
ATOM 2004 C CA . ARG A 1 246 ? 11.066 -13.546 6.654 1.00 67.94 246 ARG A CA 1
ATOM 2005 C C . ARG A 1 246 ? 10.458 -14.632 7.537 1.00 67.94 246 ARG A C 1
ATOM 2007 O O . ARG A 1 246 ? 11.101 -15.019 8.507 1.00 67.94 246 ARG A O 1
ATOM 2014 N N . MET A 1 247 ? 9.265 -15.121 7.204 1.00 64.69 247 MET A N 1
ATOM 2015 C CA . MET A 1 247 ? 8.590 -16.197 7.934 1.00 64.69 247 MET A CA 1
ATOM 2016 C C . MET A 1 247 ? 9.373 -17.507 7.845 1.00 64.69 247 MET A C 1
ATOM 2018 O O . MET A 1 247 ? 9.615 -18.121 8.878 1.00 64.69 247 MET A O 1
ATOM 2022 N N . ARG A 1 248 ? 9.873 -17.873 6.661 1.00 78.94 248 ARG A N 1
ATOM 2023 C CA . ARG A 1 248 ? 10.732 -19.043 6.455 1.00 78.94 248 ARG A CA 1
ATOM 2024 C C . ARG A 1 248 ? 12.023 -18.950 7.262 1.00 78.94 248 ARG A C 1
ATOM 2026 O O . ARG A 1 248 ? 12.335 -19.856 8.024 1.00 78.94 248 ARG A O 1
ATOM 2033 N N . LYS A 1 249 ? 12.732 -17.815 7.189 1.00 78.56 249 LYS A N 1
ATOM 2034 C CA . LYS A 1 249 ? 13.938 -17.586 8.007 1.00 78.56 249 LYS A CA 1
ATOM 2035 C C . LYS A 1 249 ? 13.646 -17.597 9.510 1.00 78.56 249 LYS A C 1
ATOM 2037 O O . LYS A 1 249 ? 14.493 -18.026 10.286 1.00 78.56 249 LYS A O 1
ATOM 2042 N N . ALA A 1 250 ? 12.488 -17.098 9.941 1.00 76.75 250 ALA A N 1
ATOM 2043 C CA . ALA A 1 250 ? 12.080 -17.146 11.343 1.00 76.75 250 ALA A CA 1
ATOM 2044 C C . ALA A 1 250 ? 11.765 -18.582 11.792 1.00 76.75 250 ALA A C 1
ATOM 2046 O O . ALA A 1 250 ? 12.201 -18.974 12.869 1.00 76.75 250 ALA A O 1
ATOM 2047 N N . ALA A 1 251 ? 11.086 -19.370 10.954 1.00 81.56 251 ALA A N 1
ATOM 2048 C CA . ALA A 1 251 ? 10.812 -20.784 11.195 1.00 81.56 251 ALA A CA 1
ATOM 2049 C C . ALA A 1 251 ? 12.105 -21.615 11.246 1.00 81.56 251 ALA A C 1
ATOM 2051 O O . ALA A 1 251 ? 12.292 -22.393 12.172 1.00 81.56 251 ALA A O 1
ATOM 2052 N N . GLU A 1 252 ? 13.050 -21.383 10.329 1.00 84.94 252 GLU A N 1
ATOM 2053 C CA . GLU A 1 252 ? 14.379 -22.014 10.361 1.00 84.94 252 GLU A CA 1
ATOM 2054 C C . GLU A 1 252 ? 15.149 -21.668 11.640 1.00 84.94 252 GLU A C 1
ATOM 2056 O O . GLU A 1 252 ? 15.798 -22.530 12.228 1.00 84.94 252 GLU A O 1
ATOM 2061 N N . ARG A 1 253 ? 15.073 -20.413 12.100 1.00 85.88 253 ARG A N 1
ATOM 2062 C CA . ARG A 1 253 ? 15.699 -19.991 13.363 1.00 85.88 253 ARG A CA 1
ATOM 2063 C C . ARG A 1 253 ? 15.039 -20.629 14.585 1.00 85.88 253 ARG A C 1
ATOM 2065 O O . ARG A 1 253 ? 15.752 -20.951 15.527 1.00 85.88 253 ARG A O 1
ATOM 2072 N N . ALA A 1 254 ? 13.715 -20.788 14.579 1.00 85.62 254 ALA A N 1
ATOM 2073 C CA . ALA A 1 254 ? 12.986 -21.473 15.645 1.00 85.62 254 ALA A CA 1
ATOM 2074 C C . ALA A 1 254 ? 13.370 -22.957 15.696 1.00 85.62 254 ALA A C 1
ATOM 2076 O O . ALA A 1 254 ? 13.782 -23.438 16.743 1.00 85.62 254 ALA A O 1
ATOM 2077 N N . LYS A 1 255 ? 13.384 -23.633 14.542 1.00 86.12 255 LYS A N 1
ATOM 2078 C CA . LYS A 1 255 ? 13.792 -25.036 14.435 1.00 86.12 255 LYS A CA 1
ATOM 2079 C C . LYS A 1 255 ? 15.234 -25.264 14.901 1.00 86.12 255 LYS A C 1
ATOM 2081 O O . LYS A 1 255 ? 15.480 -26.145 15.712 1.00 86.12 255 LYS A O 1
ATOM 2086 N N . ARG A 1 256 ? 16.178 -24.412 14.478 1.00 88.25 256 ARG A N 1
ATOM 2087 C CA . ARG A 1 256 ? 17.576 -24.473 14.952 1.00 88.25 256 ARG A CA 1
ATOM 2088 C C . ARG A 1 256 ? 17.704 -24.255 16.459 1.00 88.25 256 ARG A C 1
ATOM 2090 O O . ARG A 1 256 ? 18.603 -24.813 17.076 1.00 88.25 256 ARG A O 1
ATOM 2097 N N . ARG A 1 257 ? 16.841 -23.421 17.046 1.00 84.25 257 ARG A N 1
ATOM 2098 C CA . ARG A 1 257 ? 16.804 -23.205 18.496 1.00 84.25 257 ARG A CA 1
ATOM 2099 C C . ARG A 1 257 ? 16.287 -24.448 19.220 1.00 84.25 257 ARG A C 1
ATOM 2101 O O . ARG A 1 257 ? 16.929 -24.873 20.168 1.00 84.25 257 ARG A O 1
ATOM 2108 N N . GLU A 1 258 ? 15.194 -25.046 18.752 1.00 86.81 258 GLU A N 1
ATOM 2109 C CA . GLU A 1 258 ? 14.647 -26.289 19.316 1.00 86.81 258 GLU A CA 1
ATOM 2110 C C . GLU A 1 258 ? 15.646 -27.454 19.224 1.00 86.81 258 GLU A C 1
ATOM 2112 O O . GLU A 1 258 ? 15.804 -28.215 20.176 1.00 86.81 258 GLU A O 1
ATOM 2117 N N . GLU A 1 259 ? 16.351 -27.578 18.095 1.00 88.50 259 GLU A N 1
ATOM 2118 C CA . GLU A 1 259 ? 17.421 -28.566 17.899 1.00 88.50 259 GLU A CA 1
ATOM 2119 C C . GLU A 1 259 ? 18.582 -28.340 18.881 1.00 88.50 259 GLU A C 1
ATOM 2121 O O . GLU A 1 259 ? 19.048 -29.288 19.515 1.00 88.50 259 GLU A O 1
ATOM 2126 N N . TRP A 1 260 ? 19.007 -27.086 19.071 1.00 83.19 260 TRP A N 1
ATOM 2127 C CA . TRP A 1 260 ? 20.043 -26.729 20.043 1.00 83.19 260 TRP A CA 1
ATOM 2128 C C . TRP A 1 260 ? 19.609 -27.028 21.488 1.00 83.19 260 TRP A C 1
ATOM 2130 O O . TRP A 1 260 ? 20.350 -27.669 22.231 1.00 83.19 260 TRP A O 1
ATOM 2140 N N . GLU A 1 261 ? 18.391 -26.650 21.881 1.00 84.12 261 GLU A N 1
ATOM 2141 C CA . GLU A 1 261 ? 17.850 -26.920 23.222 1.00 84.12 261 GLU A CA 1
ATOM 2142 C C . GLU A 1 261 ? 17.744 -28.424 23.512 1.00 84.12 261 GLU A C 1
ATOM 2144 O O . GLU A 1 261 ? 18.054 -28.861 24.622 1.00 84.12 261 GLU A O 1
ATOM 2149 N N . ARG A 1 262 ? 17.365 -29.231 22.511 1.00 82.56 262 ARG A N 1
ATOM 2150 C CA . ARG A 1 262 ? 17.320 -30.695 22.625 1.00 82.56 262 ARG A CA 1
ATOM 2151 C C . ARG A 1 262 ? 18.714 -31.293 22.809 1.00 82.56 262 ARG A C 1
ATOM 2153 O O . ARG A 1 262 ? 18.904 -32.088 23.723 1.00 82.56 262 ARG A O 1
ATOM 2160 N N . SER A 1 263 ? 19.690 -30.847 22.015 1.00 79.88 263 SER A N 1
ATOM 2161 C CA . SER A 1 263 ? 21.079 -31.308 22.147 1.00 79.88 263 SER A CA 1
ATOM 2162 C C . SER A 1 263 ? 21.704 -30.946 23.499 1.00 79.88 263 SER A C 1
ATOM 2164 O O . SER A 1 263 ? 22.455 -31.736 24.058 1.00 79.88 263 SER A O 1
ATOM 2166 N N . ASN A 1 264 ? 21.353 -29.792 24.075 1.00 75.44 264 ASN A N 1
ATOM 2167 C CA . ASN A 1 264 ? 21.863 -29.398 25.386 1.00 75.44 264 ASN A CA 1
ATOM 2168 C C . ASN A 1 264 ? 21.249 -30.228 26.518 1.00 75.44 264 ASN A C 1
ATOM 2170 O O . ASN A 1 264 ? 21.960 -30.581 27.455 1.00 75.44 264 ASN A O 1
ATOM 2174 N N . LYS A 1 265 ? 19.960 -30.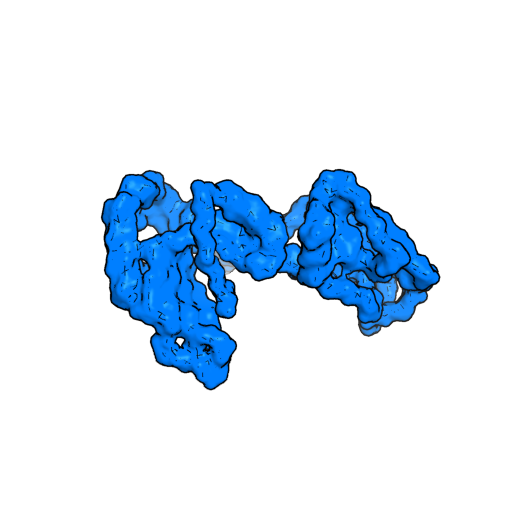584 26.438 1.00 69.69 265 LYS A N 1
ATOM 2175 C CA . LYS A 1 265 ? 19.343 -31.485 27.425 1.00 69.69 265 LYS A CA 1
ATOM 2176 C C . LYS A 1 265 ? 20.000 -32.866 27.419 1.00 69.69 265 LYS A C 1
ATOM 2178 O O . LYS A 1 265 ? 20.359 -33.352 28.482 1.00 69.69 265 LYS A O 1
ATOM 2183 N N . GLU A 1 266 ? 20.273 -33.427 26.241 1.00 63.34 266 GLU A N 1
ATOM 2184 C CA . GLU A 1 266 ? 20.958 -34.726 26.109 1.00 63.34 266 GLU A CA 1
ATOM 2185 C C . GLU A 1 266 ? 22.405 -34.719 26.639 1.00 63.34 266 GLU A C 1
ATOM 2187 O O . GLU A 1 266 ? 22.902 -35.751 27.085 1.00 63.34 266 GLU A O 1
ATOM 2192 N N . VAL A 1 267 ? 23.084 -33.565 26.618 1.00 61.78 267 VAL A N 1
ATOM 2193 C CA . VAL A 1 267 ? 24.436 -33.393 27.185 1.00 61.78 267 VAL A CA 1
ATOM 2194 C C . VAL A 1 267 ? 24.406 -33.169 28.700 1.00 61.78 267 VAL A C 1
ATOM 2196 O O . VAL A 1 267 ? 25.377 -33.491 29.370 1.00 61.78 267 VAL A O 1
ATOM 2199 N N . THR A 1 268 ? 23.310 -32.640 29.252 1.00 57.31 268 THR A N 1
ATOM 2200 C CA . THR A 1 268 ? 23.185 -32.382 30.700 1.00 57.31 268 THR A CA 1
ATOM 2201 C C . THR A 1 268 ? 22.665 -33.608 31.473 1.00 57.31 268 THR A C 1
ATOM 2203 O O . THR A 1 268 ? 22.789 -33.660 32.692 1.00 57.31 268 THR A O 1
ATOM 2206 N N . GLU A 1 269 ? 22.087 -34.592 30.775 1.00 53.94 269 GLU A N 1
ATOM 2207 C CA . GLU A 1 269 ? 21.568 -35.854 31.336 1.00 53.94 269 GLU A CA 1
ATOM 2208 C C . GLU A 1 269 ? 22.549 -37.046 31.218 1.00 53.94 269 GLU A C 1
ATOM 2210 O O . GLU A 1 269 ? 22.193 -38.169 31.579 1.00 53.94 269 GLU A O 1
ATOM 2215 N N . ARG A 1 270 ? 23.780 -36.822 30.736 1.00 46.03 270 ARG A N 1
ATOM 2216 C CA . ARG A 1 270 ? 24.893 -37.791 30.762 1.00 46.03 270 ARG A CA 1
ATOM 2217 C C . ARG A 1 270 ? 25.935 -37.397 31.797 1.00 46.03 270 ARG A C 1
ATOM 2219 O O . ARG A 1 270 ? 26.505 -38.331 32.400 1.00 46.03 270 ARG A O 1
#

pLDDT: mean 86.85, std 11.47, range [46.03, 97.69]

Foldseek 3Di:
DLDDDDDDPDLVVLVVCQAQFQSFFFDFPFQAKDQDPVRRLVSNVVSCVVCVVVQVVCLAWEEDEAEEEDLDDDDPVVRVVVRVVNVPRPHNYHHDPPDTPWYKYKYFAQDDDNVDGDPGGRMITIGTTRTGHNNVQQVVLQPVPALADDPDADRLSVLSVVLVVVVQAAPAEDEAAACQLNSNVLSSVVRNYDYDYHHPPPCRQQVVDDGPDPDDRDPQHHSVRRVVVSCCCPPVVPHQPPVNVVVVVVVVVVVVVVVVVVVVVVVVVD

Sequence (270 aa):
QPYWIVDLSDENLIHQIASRAVSLRFCLELWGQAKKNEELHNSLKAYSIKNLETLAVDKKKSFKIVVETFCKHFSQREKINKIESFSYLPLEGPVKLKNPDITLCYIEYYGLNPNNIPEEPHEYFFGKWIADGQRELIQKLSLKTRKFIGNTSMDPQLSLIMANQAQIRNGNLVFDPFVGTGSLLIAASQFGGYTFGTDIDFLMLHGRTRPTRISQKATDESIIMNFTDFREKYFALREETRKEKRMRKAAERAKRREEWERSNKEVTER

Secondary structure (DSSP, 8-state):
--------S-HHHHHHHHTT-SS--EEEEEEEEESSHHHHHHHHHHHHHHTHHHHHHGGGS-EEEEEEEES----HHHHHHHHHTTTTS---SPB-SSS-SEEEEEEEE--S-TTS--SS-SEEEEEEEEEE-STHHHHHT-GGG-S---TTPPPHHHHHHHHHHTT--TT-EEEETT-TTSHHHHHHHHTT-EEEE--S-HHHHTT-SPPSSSSPPPTT-SHHHHHHHHHIIIIIS----HHHHHHHHHHHHHHHHHHHHHHHHHHH--